Protein AF-A0A1Q7K0X2-F1 (afdb_monomer)

Foldseek 3Di:
DDDDDDADAQVCLVVLLVVLVVCVVVLNLVSSLVSLVSSCVNPVLPQSSLLSNLVSLLSCLLVVPPVSLVSSLVSLVSRPDLLSSLLSVLVSLLSNLVSLVVVPDPLSQQVSLVSLVVSLVSLVVSVVVDDPPPCVSVVSNVVSVVVCVPDPSNDHDPVVVVVVVVVVVVVVVVVVVVPPPPPVVVVVVVVVVVVVVVVVVPPPDDDDD

pLDDT: mean 85.8, std 17.27, range [40.44, 98.81]

Structure (mmCIF, N/CA/C/O backbone):
data_AF-A0A1Q7K0X2-F1
#
_entry.id   AF-A0A1Q7K0X2-F1
#
loop_
_atom_site.group_PDB
_atom_site.id
_atom_site.type_symbol
_atom_site.label_atom_id
_atom_site.label_alt_id
_atom_site.label_comp_id
_atom_site.label_asym_id
_atom_site.label_entity_id
_atom_site.label_seq_id
_atom_site.pdbx_PDB_ins_code
_atom_site.Cartn_x
_atom_site.Cartn_y
_atom_site.Cartn_z
_atom_site.occupancy
_atom_site.B_iso_or_equiv
_atom_site.auth_seq_id
_atom_site.auth_comp_id
_atom_site.auth_asym_id
_atom_site.auth_atom_id
_atom_site.pdbx_PDB_model_num
ATOM 1 N N . MET A 1 1 ? 13.617 22.059 18.282 1.00 78.56 1 MET A N 1
ATOM 2 C CA . MET A 1 1 ? 12.554 22.145 19.307 1.00 78.56 1 MET A CA 1
ATOM 3 C C . MET A 1 1 ? 11.832 20.811 19.322 1.00 78.56 1 MET A C 1
ATOM 5 O O . MET A 1 1 ? 11.619 20.276 18.242 1.00 78.56 1 MET A O 1
ATOM 9 N N . THR A 1 2 ? 11.501 20.283 20.500 1.00 87.69 2 THR A N 1
ATOM 10 C CA . THR A 1 2 ? 10.769 19.016 20.673 1.00 87.69 2 THR A CA 1
ATOM 11 C C . THR A 1 2 ? 9.446 19.337 21.357 1.00 87.69 2 THR A C 1
ATOM 13 O O . THR A 1 2 ? 9.440 20.128 22.298 1.00 87.69 2 THR A O 1
ATOM 16 N N . PHE A 1 3 ? 8.345 18.780 20.860 1.00 92.62 3 PHE A N 1
ATOM 17 C CA . PHE A 1 3 ? 7.014 18.943 21.440 1.00 92.62 3 PHE A CA 1
ATOM 18 C C . PHE A 1 3 ? 6.546 17.615 22.027 1.00 92.62 3 PHE A C 1
ATOM 20 O O . PHE A 1 3 ? 6.770 16.569 21.418 1.00 92.62 3 PHE A O 1
ATOM 27 N N . ASP A 1 4 ? 5.849 17.672 23.159 1.00 93.00 4 ASP A N 1
ATOM 28 C CA . ASP A 1 4 ? 5.134 16.519 23.700 1.00 93.00 4 ASP A CA 1
ATOM 29 C C . ASP A 1 4 ? 3.777 16.398 22.996 1.00 93.00 4 ASP A C 1
ATOM 31 O O . ASP A 1 4 ? 2.936 17.304 23.063 1.00 93.00 4 ASP A O 1
ATOM 35 N N . LEU A 1 5 ? 3.575 15.292 22.278 1.00 93.69 5 LEU A N 1
ATOM 36 C CA . LEU A 1 5 ? 2.337 15.042 21.543 1.00 93.69 5 LEU A CA 1
ATOM 37 C C . LEU A 1 5 ? 1.191 14.710 22.503 1.00 93.69 5 LEU A C 1
ATOM 39 O O . LEU A 1 5 ? 1.356 13.994 23.492 1.00 93.69 5 LEU A O 1
ATOM 43 N N . LYS A 1 6 ? -0.001 15.222 22.190 1.00 94.56 6 LYS A N 1
ATOM 44 C CA . LYS A 1 6 ? -1.225 14.892 22.927 1.00 94.56 6 LYS A CA 1
ATOM 45 C C . LYS A 1 6 ? -1.678 13.492 22.534 1.00 94.56 6 LYS A C 1
ATOM 47 O O . LYS A 1 6 ? -1.707 13.166 21.354 1.00 94.56 6 LYS A O 1
ATOM 52 N N . THR A 1 7 ? -2.068 12.689 23.514 1.00 93.31 7 THR A N 1
ATOM 53 C CA . THR A 1 7 ? -2.502 11.313 23.275 1.00 93.31 7 THR A CA 1
ATOM 54 C C . THR A 1 7 ? -3.958 11.251 22.826 1.00 93.31 7 THR A C 1
ATOM 56 O O . THR A 1 7 ? -4.828 11.950 23.352 1.00 93.31 7 THR A O 1
ATOM 59 N N . LEU A 1 8 ? -4.230 10.387 21.849 1.00 94.62 8 LEU A N 1
ATOM 60 C CA . LEU A 1 8 ? -5.586 10.066 21.422 1.00 94.62 8 LEU A CA 1
ATOM 61 C C . LEU A 1 8 ? -6.211 9.061 22.404 1.00 94.62 8 LEU A C 1
ATOM 63 O O . LEU A 1 8 ? -5.548 8.119 22.836 1.00 94.62 8 LEU A O 1
ATOM 67 N N . SER A 1 9 ? -7.488 9.238 22.758 1.00 94.62 9 SER A N 1
ATOM 68 C CA . SER A 1 9 ? -8.214 8.207 23.507 1.00 94.62 9 SER A CA 1
ATOM 69 C C . SER A 1 9 ? -8.544 7.013 22.596 1.00 94.62 9 SER A C 1
ATOM 71 O O . SER A 1 9 ? -8.875 7.231 21.427 1.00 94.62 9 SER A O 1
ATOM 73 N N . PRO A 1 10 ? -8.534 5.764 23.102 1.00 93.06 10 PRO A N 1
ATOM 74 C CA . PRO A 1 10 ? -8.858 4.589 22.286 1.00 93.06 10 PRO A CA 1
ATOM 75 C C . PRO A 1 10 ? -10.222 4.689 21.580 1.00 93.06 10 PRO A C 1
ATOM 77 O O . PRO A 1 10 ? -10.328 4.409 20.389 1.00 93.06 10 PRO A O 1
ATOM 80 N N . ASP A 1 11 ? -11.245 5.212 22.263 1.00 96.25 11 ASP A N 1
ATOM 81 C CA . ASP A 1 11 ? -12.596 5.381 21.699 1.00 96.25 11 ASP A CA 1
ATOM 82 C C . ASP A 1 11 ? -12.662 6.389 20.536 1.00 96.25 11 ASP A C 1
ATOM 84 O O . ASP A 1 11 ? -13.612 6.387 19.750 1.00 96.25 11 ASP A O 1
ATOM 88 N N . ALA A 1 12 ? -11.667 7.273 20.405 1.00 97.12 12 ALA A N 1
ATOM 89 C CA . ALA A 1 12 ? -11.605 8.244 19.317 1.00 97.12 12 ALA A CA 1
ATOM 90 C C . ALA A 1 12 ? -10.970 7.674 18.035 1.00 97.12 12 ALA A C 1
ATOM 92 O O . ALA A 1 12 ? -11.134 8.282 16.971 1.00 97.12 12 ALA A O 1
ATOM 93 N N . VAL A 1 13 ? -10.297 6.516 18.105 1.00 97.81 13 VAL A N 1
ATOM 94 C CA . VAL A 1 13 ? -9.584 5.894 16.974 1.00 97.81 13 VAL A CA 1
ATOM 95 C C . VAL A 1 13 ? -10.486 5.696 15.744 1.00 97.81 13 VAL A C 1
ATOM 97 O O . VAL A 1 13 ? -10.106 6.176 14.674 1.00 97.81 13 VAL A O 1
ATOM 100 N N . PRO A 1 14 ? -11.707 5.123 15.832 1.00 98.12 14 PRO A N 1
ATOM 101 C CA . PRO A 1 14 ? -12.542 4.912 14.642 1.00 98.12 14 PRO A CA 1
ATOM 102 C C . PRO A 1 14 ? -12.896 6.214 13.904 1.00 98.12 14 PRO A C 1
ATOM 104 O O . PRO A 1 14 ? -12.861 6.297 12.672 1.00 98.12 14 PRO A O 1
ATOM 107 N N . ARG A 1 15 ? -13.190 7.279 14.663 1.00 98.00 15 ARG A N 1
ATOM 108 C CA . ARG A 1 15 ? -13.484 8.605 14.102 1.00 98.00 15 ARG A CA 1
ATOM 109 C C . ARG A 1 15 ? -12.238 9.237 13.480 1.00 98.00 15 ARG A C 1
ATOM 111 O O . ARG A 1 15 ? -12.354 9.902 12.450 1.00 98.00 15 ARG A O 1
ATOM 118 N N . ALA A 1 16 ? -11.072 9.044 14.092 1.00 98.25 16 ALA A N 1
ATOM 119 C CA . ALA A 1 16 ? -9.800 9.516 13.563 1.00 98.25 16 ALA A CA 1
ATOM 120 C C . ALA A 1 16 ? -9.476 8.846 12.216 1.00 98.25 16 ALA A C 1
ATOM 122 O O . ALA A 1 16 ? -9.196 9.547 11.247 1.00 98.25 16 ALA A O 1
ATOM 123 N N . LEU A 1 17 ? -9.636 7.524 12.103 1.00 98.44 17 LEU A N 1
ATOM 124 C CA . LEU A 1 17 ? -9.387 6.789 10.855 1.00 98.44 17 LEU A CA 1
ATOM 125 C C . LEU A 1 17 ? -10.334 7.196 9.721 1.00 98.44 17 LEU A C 1
ATOM 127 O O . LEU A 1 17 ? -9.883 7.424 8.601 1.00 98.44 17 LEU A O 1
ATOM 131 N N . THR A 1 18 ? -11.617 7.426 10.021 1.00 98.38 18 THR A N 1
ATOM 132 C CA . THR A 1 18 ? -12.561 7.997 9.038 1.00 98.38 18 THR A CA 1
ATOM 133 C C . THR A 1 18 ? -12.079 9.360 8.518 1.00 98.38 18 THR A C 1
ATOM 135 O O . THR A 1 18 ? -12.283 9.714 7.357 1.00 98.38 18 THR A O 1
ATOM 138 N N . LYS A 1 19 ? -11.440 10.164 9.378 1.00 98.12 19 LYS A N 1
ATOM 139 C CA . LYS A 1 19 ? -10.870 11.459 8.990 1.00 98.12 19 LYS A CA 1
ATOM 140 C C . LYS A 1 19 ? -9.610 11.282 8.134 1.00 98.12 19 LYS A C 1
ATOM 142 O O . LYS A 1 19 ? -9.480 11.977 7.132 1.00 98.12 19 LYS A O 1
ATOM 147 N N . ALA A 1 20 ? -8.730 10.344 8.489 1.00 98.56 20 ALA A N 1
ATOM 148 C CA . ALA A 1 20 ? -7.533 10.022 7.712 1.00 98.56 20 ALA A CA 1
ATOM 149 C C . ALA A 1 20 ? -7.880 9.559 6.287 1.00 98.56 20 ALA A C 1
ATOM 151 O O . ALA A 1 20 ? -7.283 10.037 5.325 1.00 98.56 20 ALA A O 1
ATOM 152 N N . GLU A 1 21 ? -8.896 8.706 6.125 1.00 97.75 21 GLU A N 1
ATOM 153 C CA . GLU A 1 21 ? -9.380 8.293 4.802 1.00 97.75 21 GLU A CA 1
ATOM 154 C C . GLU A 1 21 ? -9.828 9.498 3.958 1.00 97.75 21 GLU A C 1
ATOM 156 O O . GLU A 1 21 ? -9.426 9.636 2.801 1.00 97.75 21 GLU A O 1
ATOM 161 N N . ARG A 1 22 ? -10.598 10.424 4.546 1.00 98.31 22 ARG A N 1
ATOM 162 C CA . ARG A 1 22 ? -11.038 11.651 3.859 1.00 98.31 22 ARG A CA 1
ATOM 163 C C . ARG A 1 22 ? -9.866 12.532 3.441 1.00 98.31 22 ARG A C 1
ATOM 165 O O . ARG A 1 22 ? -9.879 13.035 2.323 1.00 98.31 22 ARG A O 1
ATOM 172 N N . TYR A 1 23 ? -8.860 12.693 4.297 1.00 98.25 23 TYR A N 1
ATOM 173 C CA . TYR A 1 23 ? -7.665 13.465 3.951 1.00 98.25 23 TYR A CA 1
ATOM 174 C C . TYR A 1 23 ? -6.902 12.856 2.777 1.00 98.25 23 TYR A C 1
ATOM 176 O O . TYR A 1 23 ? -6.495 13.579 1.870 1.00 98.25 23 TYR A O 1
ATOM 184 N N . ARG A 1 24 ? -6.811 11.524 2.702 1.00 96.81 24 ARG A N 1
ATOM 185 C CA . ARG A 1 24 ? -6.247 10.858 1.518 1.00 96.81 24 ARG A CA 1
ATOM 186 C C . ARG A 1 24 ? -7.048 11.152 0.250 1.00 96.81 24 ARG A C 1
ATOM 188 O O . ARG A 1 24 ? -6.453 11.418 -0.789 1.00 96.81 24 ARG A O 1
ATOM 195 N N . LEU A 1 25 ? -8.382 11.150 0.324 1.00 95.62 25 LEU A N 1
ATOM 196 C CA . LEU A 1 25 ? -9.246 11.499 -0.816 1.00 95.62 25 LEU A CA 1
ATOM 197 C C . LEU A 1 25 ? -9.123 12.973 -1.240 1.00 95.62 25 LEU A C 1
ATOM 199 O O . LEU A 1 25 ? -9.373 13.290 -2.401 1.00 95.62 25 LEU A O 1
ATOM 203 N N . LEU A 1 26 ? -8.712 13.855 -0.326 1.00 97.56 26 LEU A N 1
ATOM 204 C CA . LEU A 1 26 ? -8.389 15.260 -0.596 1.00 97.56 26 LEU A CA 1
ATOM 205 C C . LEU A 1 26 ? -6.944 15.472 -1.074 1.00 97.56 26 LEU A C 1
ATOM 207 O O . LEU A 1 26 ? -6.548 16.610 -1.308 1.00 97.56 26 LEU A O 1
ATOM 211 N N . ASN A 1 27 ? -6.174 14.393 -1.258 1.00 95.81 27 ASN A N 1
ATOM 212 C CA . ASN A 1 27 ? -4.753 14.442 -1.595 1.00 95.81 27 ASN A CA 1
ATOM 213 C C . ASN A 1 27 ? -3.908 15.184 -0.538 1.00 95.81 27 ASN A C 1
ATOM 215 O O . ASN A 1 27 ? -2.937 15.858 -0.870 1.00 95.81 27 ASN A O 1
ATOM 219 N N . GLU A 1 28 ? -4.261 15.021 0.741 1.00 97.00 28 GLU A N 1
ATOM 220 C CA . GLU A 1 28 ? -3.517 15.517 1.909 1.00 97.00 28 GLU A CA 1
ATOM 221 C C . GLU A 1 28 ? -2.912 14.333 2.697 1.00 97.00 28 GLU A C 1
ATOM 223 O O . GLU A 1 28 ? -3.327 14.034 3.822 1.00 97.00 28 GLU A O 1
ATOM 228 N N . PRO A 1 29 ? -1.955 13.581 2.118 1.00 96.44 29 PRO A N 1
ATOM 229 C CA . PRO A 1 29 ? -1.473 12.341 2.719 1.00 96.44 29 PRO A CA 1
ATOM 230 C C . PRO A 1 29 ? -0.644 12.551 3.995 1.00 96.44 29 PRO A C 1
ATOM 232 O O . PRO A 1 29 ? -0.669 11.676 4.856 1.00 96.44 29 PRO A O 1
ATOM 235 N N . GLY A 1 30 ? 0.025 13.698 4.163 1.00 96.31 30 GLY A N 1
ATOM 236 C CA . GLY A 1 30 ? 0.761 14.019 5.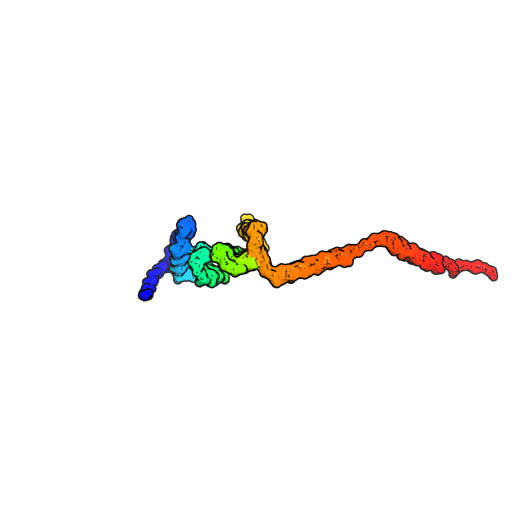395 1.00 96.31 30 GLY A CA 1
ATOM 237 C C . GLY A 1 30 ? -0.156 14.166 6.618 1.00 96.31 30 GLY A C 1
ATOM 238 O O . GLY A 1 30 ? 0.157 13.668 7.699 1.00 96.31 30 GLY A O 1
ATOM 239 N N . GLU A 1 31 ? -1.342 14.757 6.438 1.00 97.88 31 GLU A N 1
ATOM 240 C CA . GLU A 1 31 ? -2.364 14.844 7.493 1.00 97.88 31 GLU A CA 1
ATOM 241 C C . GLU A 1 31 ? -2.921 13.458 7.842 1.00 97.88 31 GLU A C 1
ATOM 243 O O . GLU A 1 31 ? -3.107 13.120 9.014 1.00 97.88 31 GLU A O 1
ATOM 248 N N . ALA A 1 32 ? -3.148 12.620 6.826 1.00 98.38 32 ALA A N 1
ATOM 249 C CA . ALA A 1 32 ? -3.584 11.245 7.030 1.00 98.38 32 ALA A CA 1
ATOM 250 C C . ALA A 1 32 ? -2.527 10.400 7.758 1.00 98.38 32 ALA A C 1
ATOM 252 O O . ALA A 1 32 ? -2.875 9.649 8.670 1.00 98.38 32 ALA A O 1
ATOM 253 N N . GLU A 1 33 ? -1.251 10.537 7.388 1.00 97.75 33 GLU A N 1
ATOM 254 C CA . GLU A 1 33 ? -0.128 9.890 8.066 1.00 97.75 33 GLU A CA 1
ATOM 255 C C . GLU A 1 33 ? -0.085 10.282 9.545 1.00 97.75 33 GLU A C 1
ATOM 257 O O . GLU A 1 33 ? -0.075 9.400 10.405 1.00 97.75 33 GLU A O 1
ATOM 262 N N . SER A 1 34 ? -0.108 11.586 9.833 1.00 97.75 34 SER A N 1
ATOM 263 C CA . SER A 1 34 ? -0.068 12.127 11.195 1.00 97.75 34 SER A CA 1
ATOM 264 C C . SER A 1 34 ? -1.166 11.514 12.074 1.00 97.75 34 SER A C 1
ATOM 266 O O . SER A 1 34 ? -0.887 10.931 13.122 1.00 97.75 34 SER A O 1
ATOM 268 N N . ILE A 1 35 ? -2.409 11.501 11.579 1.00 98.25 35 ILE A N 1
ATOM 269 C CA . ILE A 1 35 ? -3.550 10.908 12.290 1.00 98.25 35 ILE A CA 1
ATOM 270 C C . ILE A 1 35 ? -3.377 9.402 12.511 1.00 98.25 35 ILE A C 1
ATOM 272 O O . ILE A 1 35 ? -3.728 8.890 13.576 1.00 98.25 35 ILE A O 1
ATOM 276 N N . CYS A 1 36 ? -2.864 8.667 11.522 1.00 98.44 36 CYS A N 1
ATOM 277 C CA . CYS A 1 36 ? -2.677 7.225 11.672 1.00 98.44 36 CYS A CA 1
ATOM 278 C C . CYS A 1 36 ? -1.566 6.890 12.676 1.00 98.44 36 CYS A C 1
ATOM 280 O O . CYS A 1 36 ? -1.679 5.886 13.378 1.00 98.44 36 CYS A O 1
ATOM 282 N N . ARG A 1 37 ? -0.521 7.721 12.786 1.00 98.00 37 ARG A N 1
ATOM 283 C CA . ARG A 1 37 ? 0.515 7.565 13.819 1.00 98.00 37 ARG A CA 1
ATOM 284 C C . ARG A 1 37 ? -0.070 7.760 15.220 1.00 98.00 37 ARG A C 1
ATOM 286 O O . ARG A 1 37 ? 0.164 6.911 16.077 1.00 98.00 37 ARG A O 1
ATOM 293 N N . ASP A 1 38 ? -0.905 8.781 15.422 1.00 98.25 38 ASP A N 1
ATOM 294 C CA . ASP A 1 38 ? -1.617 8.992 16.693 1.00 98.25 38 ASP A CA 1
ATOM 295 C C . ASP A 1 38 ? -2.562 7.823 17.025 1.00 98.25 38 ASP A C 1
ATOM 297 O O . ASP A 1 38 ? -2.627 7.364 18.168 1.00 98.25 38 ASP A O 1
ATOM 301 N N . ALA A 1 39 ? -3.271 7.299 16.020 1.00 98.19 39 ALA A N 1
ATOM 302 C CA . ALA A 1 39 ? -4.141 6.137 16.181 1.00 98.19 39 ALA A CA 1
ATOM 303 C C . ALA A 1 39 ? -3.358 4.880 16.595 1.00 98.19 39 ALA A C 1
ATOM 305 O O . ALA A 1 39 ? -3.769 4.194 17.527 1.00 98.19 39 ALA A O 1
ATOM 306 N N . LEU A 1 40 ? -2.213 4.610 15.960 1.00 97.75 40 LEU A N 1
ATOM 307 C CA . LEU A 1 40 ? -1.342 3.478 16.299 1.00 97.75 40 LEU A CA 1
ATOM 308 C C . LEU A 1 40 ? -0.605 3.666 17.630 1.00 97.75 40 LEU A C 1
ATOM 310 O O . LEU A 1 40 ? -0.195 2.688 18.246 1.00 97.75 40 LEU A O 1
ATOM 314 N N . GLN A 1 41 ? -0.433 4.896 18.110 1.00 97.12 41 GLN A N 1
ATOM 315 C CA . GLN A 1 41 ? 0.059 5.122 19.467 1.00 97.12 41 GLN A CA 1
ATOM 316 C C . GLN A 1 41 ? -0.993 4.728 20.518 1.00 97.12 41 GLN A C 1
ATOM 318 O O . GLN A 1 41 ? -0.632 4.211 21.575 1.00 97.12 41 GLN A O 1
ATOM 323 N N . ALA A 1 42 ? -2.280 4.963 20.240 1.00 96.94 42 ALA A N 1
ATOM 324 C CA . ALA A 1 42 ? -3.382 4.586 21.128 1.00 96.94 42 ALA A CA 1
ATOM 325 C C . ALA A 1 42 ? -3.744 3.091 21.041 1.00 96.94 42 ALA A C 1
ATOM 327 O O . ALA A 1 42 ? -4.053 2.476 22.060 1.00 96.94 42 ALA A O 1
ATOM 328 N N . ASP A 1 43 ? -3.694 2.512 19.839 1.00 96.81 43 ASP A N 1
ATOM 329 C CA . ASP A 1 43 ? -3.973 1.102 19.555 1.00 96.81 43 ASP A CA 1
ATOM 330 C C . ASP A 1 43 ? -2.943 0.551 18.547 1.00 96.81 43 ASP A C 1
ATOM 332 O O . ASP A 1 43 ? -3.153 0.624 17.330 1.00 96.81 43 ASP A O 1
ATOM 336 N N . PRO A 1 44 ? -1.804 0.012 19.030 1.00 96.19 44 PRO A N 1
ATOM 337 C CA . PRO A 1 44 ? -0.696 -0.393 18.171 1.00 96.19 44 PRO A CA 1
ATOM 338 C C . PRO A 1 44 ? -1.049 -1.419 17.105 1.00 96.19 44 PRO A C 1
ATOM 340 O O . PRO A 1 44 ? -0.490 -1.344 16.013 1.00 96.19 44 PRO A O 1
ATOM 343 N N . ASP A 1 45 ? -1.954 -2.357 17.376 1.00 96.06 45 ASP A N 1
ATOM 344 C CA . ASP A 1 45 ? -2.243 -3.478 16.474 1.00 96.06 45 ASP A CA 1
ATOM 345 C C . ASP A 1 45 ? -3.510 -3.272 15.629 1.00 96.06 45 ASP A C 1
ATOM 347 O O . ASP A 1 45 ? -3.997 -4.206 14.972 1.00 96.06 45 ASP A O 1
ATOM 351 N N . ASN A 1 46 ? -4.015 -2.036 15.587 1.00 98.06 46 ASN A N 1
ATOM 352 C CA . ASN A 1 46 ? -5.162 -1.653 14.780 1.00 98.06 46 ASN A CA 1
ATOM 353 C C . ASN A 1 46 ? -4.894 -1.861 13.277 1.00 98.06 46 ASN A C 1
ATOM 355 O O . ASN A 1 46 ? -4.081 -1.168 12.661 1.00 98.06 46 ASN A O 1
ATOM 359 N N . GLN A 1 47 ? -5.583 -2.832 12.669 1.00 98.38 47 GLN A N 1
ATOM 360 C CA . GLN A 1 47 ? -5.319 -3.240 11.282 1.00 98.38 47 GLN A CA 1
ATOM 361 C C . GLN A 1 47 ? -5.726 -2.165 10.267 1.00 98.38 47 GLN A C 1
ATOM 363 O O . GLN A 1 47 ? -4.994 -1.934 9.305 1.00 98.38 47 GLN A O 1
ATOM 368 N N . ASP A 1 48 ? -6.831 -1.459 10.514 1.00 98.31 48 ASP A N 1
ATOM 369 C CA . ASP A 1 48 ? -7.303 -0.383 9.639 1.00 98.31 48 ASP A CA 1
ATOM 370 C C . ASP A 1 48 ? -6.341 0.811 9.671 1.00 98.31 48 ASP A C 1
ATOM 372 O O . ASP A 1 48 ? -6.045 1.404 8.630 1.00 98.31 48 ASP A O 1
ATOM 376 N N . ALA A 1 49 ? -5.786 1.128 10.846 1.00 98.50 49 ALA A N 1
ATOM 377 C CA . ALA A 1 49 ? -4.766 2.162 10.990 1.00 98.50 49 ALA A CA 1
ATOM 378 C C . ALA A 1 49 ? -3.461 1.795 10.265 1.00 98.50 49 ALA A C 1
ATOM 380 O O . ALA A 1 49 ? -2.897 2.644 9.577 1.00 98.50 49 ALA A O 1
ATOM 381 N N . LEU A 1 50 ? -3.007 0.536 10.351 1.00 98.75 50 LEU A N 1
ATOM 382 C CA . LEU A 1 50 ? -1.823 0.054 9.621 1.00 98.75 50 LEU A CA 1
ATOM 383 C C . LEU A 1 50 ? -2.003 0.158 8.103 1.00 98.75 50 LEU A C 1
ATOM 385 O O . LEU A 1 50 ? -1.115 0.651 7.405 1.00 98.75 50 LEU A O 1
ATOM 389 N N . ILE A 1 51 ? -3.155 -0.284 7.592 1.00 98.75 51 ILE A N 1
ATOM 390 C CA . ILE A 1 51 ? -3.482 -0.215 6.164 1.00 98.75 51 ILE A CA 1
ATOM 391 C C . ILE A 1 51 ? -3.575 1.245 5.708 1.00 98.75 51 ILE A C 1
ATOM 393 O O . ILE A 1 51 ? -2.999 1.616 4.682 1.00 98.75 51 ILE A O 1
ATOM 397 N N . THR A 1 52 ? -4.262 2.095 6.473 1.00 98.69 52 THR A N 1
ATOM 398 C CA . THR A 1 52 ? -4.438 3.510 6.122 1.00 98.69 52 THR A CA 1
ATOM 399 C C . THR A 1 52 ? -3.110 4.265 6.154 1.00 98.69 52 THR A C 1
ATOM 401 O O . THR A 1 52 ? -2.833 5.019 5.219 1.00 98.69 52 THR A O 1
ATOM 404 N N . LEU A 1 53 ? -2.256 4.009 7.155 1.00 98.62 53 LEU A N 1
ATOM 405 C CA . LEU A 1 53 ? -0.908 4.574 7.242 1.00 98.62 53 LEU A CA 1
ATOM 406 C C . LEU A 1 53 ? -0.051 4.158 6.044 1.00 98.62 53 LEU A C 1
ATOM 408 O O . LEU A 1 53 ? 0.541 5.012 5.392 1.00 98.62 53 LEU A O 1
ATOM 412 N N . LEU A 1 54 ? -0.024 2.865 5.706 1.00 98.56 54 LEU A N 1
ATOM 413 C CA . LEU A 1 54 ? 0.695 2.356 4.534 1.00 98.56 54 LEU A CA 1
ATOM 414 C C . LEU A 1 54 ? 0.254 3.074 3.257 1.00 98.56 54 LEU A C 1
ATOM 416 O O . LEU A 1 54 ? 1.080 3.490 2.439 1.00 98.56 54 LEU A O 1
ATOM 420 N N . LEU A 1 55 ? -1.054 3.226 3.066 1.00 98.44 55 LEU A N 1
ATOM 421 C CA . LEU A 1 55 ? -1.574 3.887 1.881 1.00 98.44 55 LEU A CA 1
ATOM 422 C C . LEU A 1 55 ? -1.216 5.382 1.856 1.00 98.44 55 LEU A C 1
ATOM 424 O O . LEU A 1 55 ? -0.797 5.856 0.803 1.00 98.44 55 LEU A O 1
ATOM 428 N N . ALA A 1 56 ? -1.293 6.088 2.989 1.00 97.81 56 ALA A N 1
ATOM 429 C CA . ALA A 1 56 ? -0.877 7.489 3.108 1.00 97.81 56 ALA A CA 1
ATOM 430 C C . ALA A 1 56 ? 0.628 7.683 2.839 1.00 97.81 56 ALA A C 1
ATOM 432 O O . ALA A 1 56 ? 1.013 8.584 2.097 1.00 97.81 56 ALA A O 1
ATOM 433 N N . LEU A 1 57 ? 1.485 6.809 3.375 1.00 97.75 57 LEU A N 1
ATOM 434 C CA . LEU A 1 57 ? 2.931 6.832 3.125 1.00 97.75 57 LEU A CA 1
ATOM 435 C C . LEU A 1 57 ? 3.245 6.612 1.641 1.00 97.75 57 LEU A C 1
ATOM 437 O O . LEU A 1 57 ? 4.049 7.325 1.047 1.00 97.75 57 LEU A O 1
ATOM 441 N N . THR A 1 58 ? 2.579 5.641 1.013 1.00 97.25 58 THR A N 1
ATOM 442 C CA . THR A 1 58 ? 2.805 5.336 -0.408 1.00 97.25 58 THR A CA 1
ATOM 443 C C . THR A 1 58 ? 2.225 6.390 -1.357 1.00 97.25 58 THR A C 1
ATOM 445 O O . THR A 1 58 ? 2.696 6.487 -2.491 1.00 97.25 58 THR A O 1
ATOM 448 N N . ASP A 1 59 ? 1.236 7.182 -0.923 1.00 96.06 59 ASP A N 1
ATOM 449 C CA . ASP A 1 59 ? 0.739 8.349 -1.667 1.00 96.06 59 ASP A CA 1
ATOM 450 C C . ASP A 1 59 ? 1.824 9.458 -1.753 1.00 96.06 59 ASP A C 1
ATOM 452 O O . ASP A 1 59 ? 1.868 10.189 -2.739 1.00 96.06 59 ASP A O 1
ATOM 456 N N . GLN A 1 60 ? 2.769 9.513 -0.801 1.00 94.44 60 GLN A N 1
ATOM 457 C CA . GLN A 1 60 ? 3.855 10.512 -0.733 1.00 94.44 60 GLN A CA 1
ATOM 458 C C . GLN A 1 60 ? 5.134 10.131 -1.499 1.00 94.44 60 GLN A C 1
ATOM 460 O O . GLN A 1 60 ? 6.080 10.914 -1.568 1.00 94.44 60 GLN A O 1
ATOM 465 N N . PHE A 1 61 ? 5.211 8.941 -2.105 1.00 93.56 61 PHE A N 1
ATOM 466 C CA . PHE A 1 61 ? 6.453 8.470 -2.741 1.00 93.56 61 PHE A CA 1
ATOM 467 C C . PHE A 1 61 ? 6.953 9.345 -3.897 1.00 93.56 61 PHE A C 1
ATOM 469 O O . PHE A 1 61 ? 8.133 9.277 -4.222 1.00 93.56 61 PHE A O 1
ATOM 476 N N . PHE A 1 62 ? 6.085 10.148 -4.515 1.00 87.19 62 PHE A N 1
ATOM 477 C CA . PHE A 1 62 ? 6.464 11.067 -5.593 1.00 87.19 62 PHE A CA 1
ATOM 478 C C . PHE A 1 62 ? 7.186 12.333 -5.105 1.00 87.19 62 PHE A C 1
ATOM 480 O O . PHE A 1 62 ? 7.717 13.068 -5.934 1.00 87.19 62 PHE A O 1
ATOM 487 N N . GLU A 1 63 ? 7.218 12.591 -3.796 1.00 81.56 63 GLU A N 1
ATOM 488 C CA . GLU A 1 63 ? 7.818 13.789 -3.192 1.00 81.56 63 GLU A CA 1
ATOM 489 C C . GLU A 1 63 ? 9.217 13.515 -2.588 1.00 81.56 63 GLU A C 1
ATOM 491 O O . GLU A 1 63 ? 9.698 14.275 -1.755 1.00 81.56 63 GLU A O 1
ATOM 496 N N . ASP A 1 64 ? 9.897 12.438 -3.021 1.00 64.50 64 ASP A N 1
ATOM 497 C CA . ASP A 1 64 ? 11.241 12.020 -2.559 1.00 64.50 64 ASP A CA 1
ATOM 498 C C . ASP A 1 64 ? 11.339 11.700 -1.042 1.00 64.50 64 ASP A C 1
ATOM 500 O O . ASP A 1 64 ? 12.375 11.872 -0.394 1.00 64.50 64 ASP A O 1
ATOM 504 N N . ALA A 1 65 ? 10.275 11.137 -0.458 1.00 64.50 65 ALA A N 1
ATOM 505 C CA . ALA A 1 65 ? 10.243 10.687 0.938 1.00 64.50 65 ALA A CA 1
ATOM 506 C C . ALA A 1 65 ? 10.921 9.310 1.136 1.00 64.50 65 ALA A C 1
ATOM 508 O O . ALA A 1 65 ? 10.258 8.279 1.263 1.00 64.50 65 ALA A O 1
ATOM 509 N N . ALA A 1 66 ? 12.259 9.270 1.171 1.00 67.94 66 ALA A N 1
ATOM 510 C CA . ALA A 1 66 ? 13.028 8.020 1.282 1.00 67.94 66 ALA A CA 1
ATOM 511 C C . ALA A 1 66 ? 12.640 7.144 2.496 1.00 67.94 66 ALA A C 1
ATOM 513 O O . ALA A 1 66 ? 12.578 5.922 2.366 1.00 67.94 66 ALA A O 1
ATOM 514 N N . THR A 1 67 ? 12.329 7.753 3.646 1.00 79.12 67 THR A N 1
ATOM 515 C CA . THR A 1 67 ? 11.913 7.046 4.874 1.00 79.12 67 THR A CA 1
ATOM 516 C C . THR A 1 67 ? 10.516 6.435 4.772 1.00 79.12 67 THR A C 1
ATOM 518 O O . THR A 1 67 ? 10.240 5.427 5.419 1.00 79.12 67 THR A O 1
ATOM 521 N N . ALA A 1 68 ? 9.643 6.981 3.919 1.00 87.56 68 ALA A N 1
ATOM 522 C CA . ALA A 1 68 ? 8.267 6.510 3.793 1.00 87.56 68 ALA A CA 1
ATOM 523 C C . ALA A 1 68 ? 8.185 5.080 3.233 1.00 87.56 68 ALA A C 1
ATOM 525 O O . ALA A 1 68 ? 7.226 4.361 3.512 1.00 87.56 68 ALA A O 1
ATOM 526 N N . VAL A 1 69 ? 9.183 4.643 2.452 1.00 92.12 69 VAL A N 1
ATOM 527 C CA . VAL A 1 69 ? 9.223 3.281 1.896 1.00 92.12 69 VAL A CA 1
ATOM 528 C C . VAL A 1 69 ? 9.418 2.240 2.996 1.00 92.12 69 VAL A C 1
ATOM 530 O O . VAL A 1 69 ? 8.689 1.248 3.026 1.00 92.12 69 VAL A O 1
ATOM 533 N N . ASP A 1 70 ? 10.378 2.460 3.894 1.00 93.56 70 ASP A N 1
ATOM 534 C CA . ASP A 1 70 ? 10.698 1.512 4.965 1.00 93.56 70 ASP A CA 1
ATOM 535 C C . ASP A 1 70 ? 9.565 1.445 6.000 1.00 93.56 70 ASP A C 1
ATOM 537 O O . ASP A 1 70 ? 9.174 0.353 6.428 1.00 93.56 70 ASP A O 1
ATOM 541 N N . ASP A 1 71 ? 8.957 2.590 6.319 1.00 96.12 71 ASP A N 1
ATOM 542 C CA . ASP A 1 71 ? 7.776 2.662 7.183 1.00 96.12 71 ASP A CA 1
ATOM 543 C C . ASP A 1 71 ? 6.573 1.928 6.563 1.00 96.12 71 ASP A C 1
ATOM 545 O O . ASP A 1 71 ? 5.884 1.167 7.249 1.00 96.12 71 ASP A O 1
ATOM 549 N N . ALA A 1 72 ? 6.340 2.077 5.253 1.00 97.56 72 ALA A N 1
ATOM 550 C CA . ALA A 1 72 ? 5.251 1.388 4.561 1.00 97.56 72 ALA A CA 1
ATOM 551 C C . ALA A 1 72 ? 5.462 -0.136 4.523 1.00 97.56 72 ALA A C 1
ATOM 553 O O . ALA A 1 72 ? 4.524 -0.896 4.775 1.00 97.56 72 ALA A O 1
ATOM 554 N N . CYS A 1 73 ? 6.693 -0.596 4.269 1.00 96.69 73 CYS A N 1
ATOM 555 C CA . CYS A 1 73 ? 7.059 -2.013 4.362 1.00 96.69 73 CYS A CA 1
ATOM 556 C C . CYS A 1 73 ? 6.852 -2.562 5.782 1.00 96.69 73 CYS A C 1
ATOM 558 O O . CYS A 1 73 ? 6.328 -3.664 5.952 1.00 96.69 73 CYS A O 1
ATOM 560 N N . SER A 1 74 ? 7.217 -1.782 6.802 1.00 97.38 74 SER A N 1
ATOM 561 C CA . SER A 1 74 ? 7.031 -2.151 8.210 1.00 97.38 74 SER A CA 1
ATOM 562 C C . SER A 1 74 ? 5.551 -2.272 8.576 1.00 97.38 74 SER A C 1
ATOM 564 O O . SER A 1 74 ? 5.165 -3.212 9.270 1.00 97.38 74 SER A O 1
ATOM 566 N N . CYS A 1 75 ? 4.700 -1.380 8.061 1.00 98.31 75 CYS A N 1
ATOM 567 C CA . CYS A 1 75 ? 3.249 -1.498 8.209 1.00 98.31 75 CYS A CA 1
ATOM 568 C C . CYS A 1 75 ? 2.724 -2.774 7.538 1.00 98.31 75 CYS A C 1
ATOM 570 O O . CYS A 1 75 ? 1.992 -3.531 8.173 1.00 98.31 75 CYS A O 1
ATOM 572 N N . ALA A 1 76 ? 3.146 -3.055 6.298 1.00 98.19 76 ALA A N 1
ATOM 573 C CA . ALA A 1 76 ? 2.722 -4.246 5.559 1.00 98.19 76 ALA A CA 1
ATOM 574 C C . ALA A 1 76 ? 3.058 -5.541 6.315 1.00 98.19 76 ALA A C 1
ATOM 576 O O . ALA A 1 76 ? 2.210 -6.422 6.444 1.00 98.19 76 ALA A O 1
ATOM 577 N N . ALA A 1 77 ? 4.263 -5.636 6.884 1.00 98.06 77 ALA A N 1
ATOM 578 C CA . ALA A 1 77 ? 4.710 -6.802 7.646 1.00 98.06 77 ALA A CA 1
ATOM 579 C C . ALA A 1 77 ? 3.853 -7.096 8.892 1.00 98.06 77 ALA A C 1
ATOM 581 O O . ALA A 1 77 ? 3.805 -8.238 9.347 1.00 98.06 77 ALA A O 1
ATOM 582 N N . ARG A 1 78 ? 3.166 -6.083 9.435 1.00 98.38 78 ARG A N 1
ATOM 583 C CA . ARG A 1 78 ? 2.301 -6.194 10.620 1.00 98.38 78 ARG A CA 1
ATOM 584 C C . ARG A 1 78 ? 0.841 -6.523 10.286 1.00 98.38 78 ARG A C 1
ATOM 586 O O . ARG A 1 78 ? 0.057 -6.776 11.202 1.00 98.38 78 ARG A O 1
ATOM 593 N N . ILE A 1 79 ? 0.462 -6.541 9.005 1.00 98.62 79 ILE A N 1
ATOM 594 C CA . ILE A 1 79 ? -0.889 -6.918 8.572 1.00 98.62 79 ILE A CA 1
ATOM 595 C C . ILE A 1 79 ? -1.097 -8.423 8.793 1.00 98.62 79 ILE A C 1
ATOM 597 O O . ILE A 1 79 ? -0.367 -9.268 8.265 1.00 98.62 79 ILE A O 1
ATOM 601 N N . ARG A 1 80 ? -2.120 -8.765 9.580 1.00 98.38 80 ARG A N 1
ATOM 602 C CA . ARG A 1 80 ? -2.396 -10.144 10.012 1.00 98.38 80 ARG A CA 1
ATOM 603 C C . ARG A 1 80 ? -3.030 -10.992 8.921 1.00 98.38 80 ARG A C 1
ATOM 605 O O . ARG A 1 80 ? -2.687 -12.161 8.789 1.00 98.38 80 ARG A O 1
ATOM 612 N N . ASN A 1 81 ? -3.955 -10.418 8.157 1.00 98.00 81 ASN A N 1
ATOM 613 C CA . ASN A 1 81 ? -4.609 -11.130 7.069 1.00 98.00 81 ASN A CA 1
ATOM 614 C C . ASN A 1 81 ? -3.592 -11.402 5.946 1.00 98.00 81 ASN A C 1
ATOM 616 O O . ASN A 1 81 ? -2.953 -10.480 5.446 1.00 98.00 81 ASN A O 1
ATOM 620 N N . ASP A 1 82 ? -3.436 -12.669 5.563 1.00 98.31 82 ASP A N 1
ATOM 621 C CA . ASP A 1 82 ? -2.436 -13.087 4.576 1.00 98.31 82 ASP A CA 1
ATOM 622 C C . ASP A 1 82 ? -2.700 -12.515 3.178 1.00 98.31 82 ASP A C 1
ATOM 624 O O . ASP A 1 82 ? -1.751 -12.133 2.488 1.00 98.31 82 ASP A O 1
ATOM 628 N N . TYR A 1 83 ? -3.974 -12.411 2.780 1.00 98.62 83 TYR A N 1
ATOM 629 C CA . TYR A 1 83 ? -4.368 -11.776 1.524 1.00 98.62 83 TYR A CA 1
ATOM 630 C C . TYR A 1 83 ? -4.010 -10.292 1.547 1.00 98.62 83 TYR A C 1
ATOM 632 O O . TYR A 1 83 ? -3.291 -9.832 0.660 1.00 98.62 83 TYR A O 1
ATOM 640 N N . ASP A 1 84 ? -4.440 -9.563 2.581 1.00 98.50 84 ASP A N 1
ATOM 641 C CA . ASP A 1 84 ? -4.179 -8.126 2.699 1.00 98.50 84 ASP A CA 1
ATOM 642 C C . ASP A 1 84 ? -2.676 -7.850 2.774 1.00 98.50 84 ASP A C 1
ATOM 644 O O . ASP A 1 84 ? -2.174 -6.957 2.096 1.00 98.50 84 ASP A O 1
ATOM 648 N N . ARG A 1 85 ? -1.916 -8.652 3.528 1.00 98.75 85 ARG A N 1
ATOM 649 C CA . ARG A 1 85 ? -0.459 -8.511 3.621 1.00 98.75 85 ARG A CA 1
ATOM 650 C C . ARG A 1 85 ? 0.206 -8.663 2.258 1.00 98.75 85 ARG A C 1
ATOM 652 O O . ARG A 1 85 ? 1.026 -7.818 1.894 1.00 98.75 85 ARG A O 1
ATOM 659 N N . ALA A 1 86 ? -0.145 -9.694 1.489 1.00 98.69 86 ALA A N 1
ATOM 660 C CA . ALA A 1 86 ? 0.393 -9.877 0.142 1.00 98.69 86 ALA A CA 1
ATOM 661 C C . ALA A 1 86 ? -0.042 -8.738 -0.798 1.00 98.69 86 ALA A C 1
ATOM 663 O O . ALA A 1 86 ? 0.787 -8.146 -1.493 1.00 98.69 86 ALA A O 1
ATOM 664 N N . TYR A 1 87 ? -1.326 -8.377 -0.769 1.00 98.81 87 TYR A N 1
ATOM 665 C CA . TYR A 1 87 ? -1.907 -7.333 -1.607 1.00 98.81 87 TYR A CA 1
ATOM 666 C C . TYR A 1 87 ? -1.281 -5.955 -1.349 1.00 98.81 87 TYR A C 1
ATOM 668 O O . TYR A 1 87 ? -0.782 -5.312 -2.276 1.00 98.81 87 TYR A O 1
ATOM 676 N N . TYR A 1 88 ? -1.234 -5.506 -0.094 1.00 98.81 88 TYR A N 1
ATOM 677 C CA . TYR A 1 88 ? -0.668 -4.206 0.261 1.00 98.81 88 TYR A CA 1
ATOM 678 C C . TYR A 1 88 ? 0.858 -4.167 0.109 1.00 98.81 88 TYR A C 1
ATOM 680 O O . TYR A 1 88 ? 1.385 -3.126 -0.282 1.00 98.81 88 TYR A O 1
ATOM 688 N N . THR A 1 89 ? 1.573 -5.286 0.293 1.00 98.69 89 THR A N 1
ATOM 689 C CA . THR A 1 89 ? 3.005 -5.363 -0.063 1.00 98.69 89 THR A CA 1
ATOM 690 C C . THR A 1 89 ? 3.211 -5.118 -1.561 1.00 98.69 89 THR A C 1
ATOM 692 O O . THR A 1 89 ? 4.081 -4.334 -1.950 1.00 98.69 89 THR A O 1
ATOM 695 N N . GLY A 1 90 ? 2.362 -5.706 -2.411 1.00 98.62 90 GLY A N 1
ATOM 696 C CA . GLY A 1 90 ? 2.346 -5.422 -3.847 1.00 98.62 90 GLY A CA 1
ATOM 697 C C . GLY A 1 90 ? 2.132 -3.935 -4.155 1.00 98.62 90 GLY A C 1
ATOM 698 O O . GLY A 1 90 ? 2.858 -3.371 -4.977 1.00 98.62 90 GLY A O 1
ATOM 699 N N . ILE A 1 91 ? 1.211 -3.269 -3.445 1.00 98.62 91 ILE A N 1
ATOM 700 C CA . ILE A 1 91 ? 0.942 -1.828 -3.605 1.00 98.62 91 I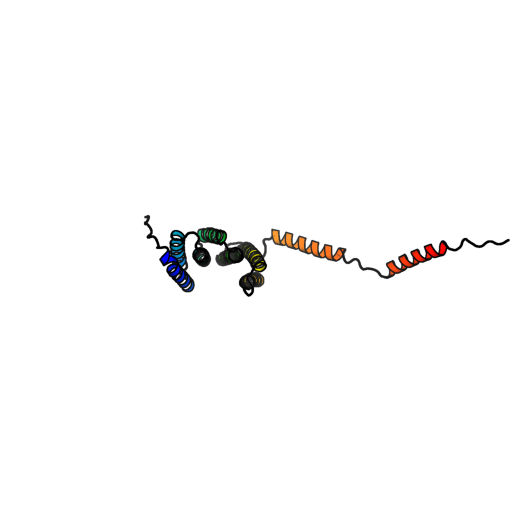LE A CA 1
ATOM 701 C C . ILE A 1 91 ? 2.173 -0.979 -3.280 1.00 98.62 91 ILE A C 1
ATOM 703 O O . ILE A 1 91 ? 2.477 -0.052 -4.037 1.00 98.62 91 ILE A O 1
ATOM 707 N N . VAL A 1 92 ? 2.885 -1.283 -2.189 1.00 98.31 92 VAL A N 1
ATOM 708 C CA . VAL A 1 92 ? 4.105 -0.555 -1.798 1.00 98.31 92 VAL A CA 1
ATOM 709 C C . VAL A 1 92 ? 5.141 -0.618 -2.920 1.00 98.31 92 VAL A C 1
ATOM 711 O O . VAL A 1 92 ? 5.646 0.416 -3.365 1.00 98.31 92 VAL A O 1
ATOM 714 N N . LEU A 1 93 ? 5.421 -1.818 -3.434 1.00 97.62 93 LEU A N 1
ATOM 715 C CA . LEU A 1 93 ? 6.414 -2.018 -4.491 1.00 97.62 93 LEU A CA 1
ATOM 716 C C . LEU A 1 93 ? 5.988 -1.378 -5.818 1.00 97.62 93 LEU A C 1
ATOM 718 O O . LEU A 1 93 ? 6.798 -0.715 -6.469 1.00 97.62 93 LEU A O 1
ATOM 722 N N . GLU A 1 94 ? 4.712 -1.509 -6.192 1.00 97.94 94 GLU A N 1
ATOM 723 C CA . GLU A 1 94 ? 4.154 -0.896 -7.399 1.00 97.94 94 GLU A CA 1
ATOM 724 C C . GLU A 1 94 ? 4.306 0.630 -7.363 1.00 97.94 94 GLU A C 1
ATOM 726 O O . GLU A 1 94 ? 4.798 1.236 -8.320 1.00 97.94 94 GLU A O 1
ATOM 731 N N . ARG A 1 95 ? 3.885 1.266 -6.263 1.00 97.25 95 ARG A N 1
ATOM 732 C CA . ARG A 1 95 ? 3.932 2.726 -6.115 1.00 97.25 95 ARG A CA 1
ATOM 733 C C . ARG A 1 95 ? 5.369 3.232 -6.057 1.00 97.25 95 ARG A C 1
ATOM 735 O O . ARG A 1 95 ? 5.678 4.221 -6.718 1.00 97.25 95 ARG A O 1
ATOM 742 N N . ARG A 1 96 ? 6.270 2.512 -5.380 1.00 95.12 96 ARG A N 1
ATOM 743 C CA . ARG A 1 96 ? 7.705 2.833 -5.354 1.00 95.12 96 ARG A CA 1
ATOM 744 C C . ARG A 1 96 ? 8.317 2.784 -6.752 1.00 95.12 96 ARG A C 1
ATOM 746 O O . ARG A 1 96 ? 9.037 3.702 -7.136 1.00 95.12 96 ARG A O 1
ATOM 753 N N . ALA A 1 97 ? 8.019 1.742 -7.527 1.00 94.69 97 ALA A N 1
ATOM 754 C CA . ALA A 1 97 ? 8.518 1.604 -8.892 1.00 94.69 97 ALA A CA 1
ATOM 755 C C . ALA A 1 97 ? 8.009 2.733 -9.807 1.00 94.69 97 ALA A C 1
ATOM 757 O O . ALA A 1 97 ? 8.769 3.278 -10.609 1.00 94.69 97 ALA A O 1
ATOM 758 N N . LYS A 1 98 ? 6.737 3.130 -9.660 1.00 94.50 98 LYS A N 1
ATOM 759 C CA . LYS A 1 98 ? 6.160 4.268 -10.394 1.00 94.50 98 LYS A CA 1
ATOM 760 C C . LYS A 1 98 ? 6.807 5.599 -10.012 1.00 94.50 98 LYS A C 1
ATOM 762 O O . LYS A 1 98 ? 7.115 6.376 -10.912 1.00 94.50 98 LYS A O 1
ATOM 767 N N . ALA A 1 99 ? 7.054 5.840 -8.725 1.00 92.81 99 ALA A N 1
ATOM 768 C CA . ALA A 1 99 ? 7.765 7.030 -8.268 1.00 92.81 99 ALA A CA 1
ATOM 769 C C . ALA A 1 99 ? 9.189 7.081 -8.847 1.00 92.81 99 ALA A C 1
ATOM 771 O O . ALA A 1 99 ? 9.568 8.062 -9.478 1.00 92.81 99 ALA A O 1
ATOM 772 N N . GLN A 1 100 ? 9.948 5.983 -8.771 1.00 89.75 100 GLN A N 1
ATOM 773 C CA . GLN A 1 100 ? 11.289 5.895 -9.370 1.00 89.75 100 GLN A CA 1
ATOM 774 C C . GLN A 1 100 ? 11.298 6.188 -10.876 1.00 89.75 100 GLN A C 1
ATOM 776 O O . GLN A 1 100 ? 12.210 6.847 -11.376 1.00 89.75 100 GLN A O 1
ATOM 781 N N . LEU A 1 101 ? 10.288 5.701 -11.604 1.00 90.94 101 LEU A N 1
ATOM 782 C CA . LEU A 1 101 ? 10.125 5.995 -13.026 1.00 90.94 101 LEU A CA 1
ATOM 783 C C . LEU A 1 101 ? 9.805 7.479 -13.275 1.00 90.94 101 LEU A C 1
ATOM 785 O O . LEU A 1 101 ? 10.253 8.029 -14.280 1.00 90.94 101 LEU A O 1
ATOM 789 N N . HIS A 1 102 ? 9.049 8.114 -12.376 1.00 89.81 102 HIS A N 1
ATOM 790 C CA . HIS A 1 102 ? 8.689 9.530 -12.444 1.00 89.81 102 HIS A CA 1
ATOM 791 C C . HIS A 1 102 ? 9.889 10.455 -12.199 1.00 89.81 102 HIS A C 1
ATOM 793 O O . HIS A 1 102 ? 10.114 11.362 -12.994 1.00 89.81 102 HIS A O 1
ATOM 799 N N . HIS A 1 103 ? 10.708 10.190 -11.174 1.00 86.06 103 HIS A N 1
ATOM 800 C CA . HIS A 1 103 ? 11.905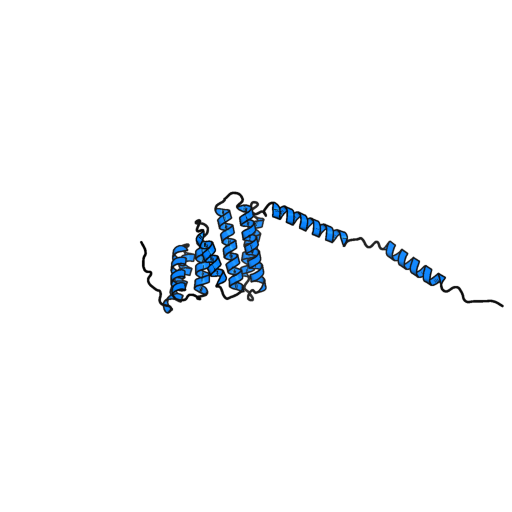 10.995 -10.877 1.00 86.06 103 HIS A CA 1
ATOM 801 C C . HIS A 1 103 ? 12.979 10.925 -11.981 1.00 86.06 103 HIS A C 1
ATOM 803 O O . HIS A 1 103 ? 13.859 11.778 -12.050 1.00 86.06 103 HIS A O 1
ATOM 809 N N . GLY A 1 104 ? 12.916 9.931 -12.877 1.00 80.81 104 GLY A N 1
ATOM 810 C CA . GLY A 1 104 ? 13.630 9.976 -14.157 1.00 80.81 104 GLY A CA 1
ATOM 811 C C . GLY A 1 104 ? 15.153 9.804 -14.092 1.00 80.81 104 GLY A C 1
ATOM 812 O O . GLY A 1 104 ? 15.843 10.169 -15.043 1.00 80.81 104 GLY A O 1
ATOM 813 N N . ALA A 1 105 ? 15.698 9.225 -13.017 1.00 76.56 105 ALA A N 1
ATOM 814 C CA . ALA A 1 105 ? 17.136 8.972 -12.888 1.00 76.56 105 ALA A CA 1
ATOM 815 C C . ALA A 1 105 ? 17.691 8.049 -14.006 1.00 76.56 105 ALA A C 1
ATOM 817 O O . ALA A 1 105 ? 16.953 7.226 -14.563 1.00 76.56 105 ALA A O 1
ATOM 818 N N . PRO A 1 106 ? 18.999 8.104 -14.330 1.00 72.50 106 PRO A N 1
ATOM 819 C CA . PRO A 1 106 ? 19.620 7.157 -15.256 1.00 72.50 106 PRO A CA 1
ATOM 820 C C . PRO A 1 106 ? 19.339 5.701 -14.853 1.00 72.50 106 PRO A C 1
ATOM 822 O O . PRO A 1 106 ? 19.386 5.349 -13.676 1.00 72.50 106 PRO A O 1
ATOM 825 N N . HIS A 1 107 ? 19.024 4.845 -15.828 1.00 72.62 107 HIS A N 1
ATOM 826 C CA . HIS A 1 107 ? 18.642 3.439 -15.607 1.00 72.62 107 HIS A CA 1
ATOM 827 C C . HIS A 1 107 ? 17.383 3.219 -14.737 1.00 72.62 107 HIS A C 1
ATOM 829 O O . HIS A 1 107 ? 17.123 2.090 -14.316 1.00 72.62 107 HIS A O 1
ATOM 835 N N . CYS A 1 108 ? 16.548 4.246 -14.519 1.00 83.75 108 CYS A N 1
ATOM 836 C CA . CYS A 1 108 ? 15.276 4.102 -13.798 1.00 83.75 108 CYS A CA 1
ATOM 837 C C . CYS A 1 108 ? 14.348 3.054 -14.432 1.00 83.75 108 CYS A C 1
ATOM 839 O O . CYS A 1 108 ? 13.629 2.370 -13.714 1.00 83.75 108 CYS A O 1
ATOM 841 N N . GLY A 1 109 ? 14.409 2.870 -15.756 1.00 88.75 109 GLY A N 1
ATOM 842 C CA . GLY A 1 109 ? 13.557 1.930 -16.485 1.00 88.75 109 GLY A CA 1
ATOM 843 C C . GLY A 1 109 ? 13.724 0.465 -16.067 1.00 88.75 109 GLY A C 1
ATOM 844 O O . GLY A 1 109 ? 12.723 -0.222 -15.877 1.00 88.75 109 GLY A O 1
ATOM 845 N N . SER A 1 110 ? 14.956 -0.020 -15.867 1.00 91.00 110 SER A N 1
ATOM 846 C CA . SER A 1 110 ? 15.175 -1.411 -15.436 1.00 91.00 110 SER A CA 1
ATOM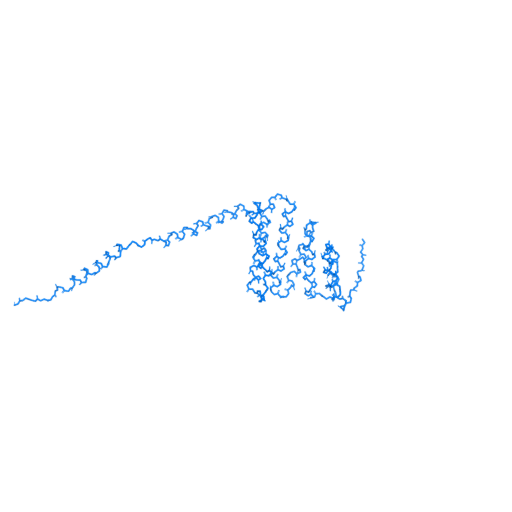 847 C C . SER A 1 110 ? 14.821 -1.623 -13.969 1.00 91.00 110 SER A C 1
ATOM 849 O O . SER A 1 110 ? 14.168 -2.609 -13.647 1.00 91.00 110 SER A O 1
ATOM 851 N N . ARG A 1 111 ? 15.157 -0.662 -13.100 1.00 91.06 111 ARG A N 1
ATOM 852 C CA . ARG A 1 111 ? 14.792 -0.710 -11.674 1.00 91.06 111 ARG A CA 1
ATOM 853 C C . ARG A 1 111 ? 13.276 -0.666 -11.471 1.00 91.06 111 ARG A C 1
ATOM 855 O O . ARG A 1 111 ? 12.735 -1.449 -10.701 1.00 91.06 111 ARG A O 1
ATOM 862 N N . ALA A 1 112 ? 12.581 0.209 -12.198 1.00 94.12 112 ALA A N 1
ATOM 863 C CA . ALA A 1 112 ? 11.125 0.277 -12.166 1.00 94.12 112 ALA A CA 1
ATOM 864 C C . ALA A 1 112 ? 10.487 -0.991 -12.756 1.00 94.12 112 ALA A C 1
ATOM 866 O O . ALA A 1 112 ? 9.485 -1.468 -12.234 1.00 94.12 112 ALA A O 1
ATOM 867 N N . TYR A 1 113 ? 11.072 -1.575 -13.810 1.00 95.88 113 TYR A N 1
ATOM 868 C CA . TYR A 1 113 ? 10.620 -2.862 -14.342 1.00 95.88 113 TYR A CA 1
ATOM 869 C C . TYR A 1 113 ? 10.735 -3.979 -13.294 1.00 95.88 113 TYR A C 1
ATOM 871 O O . TYR A 1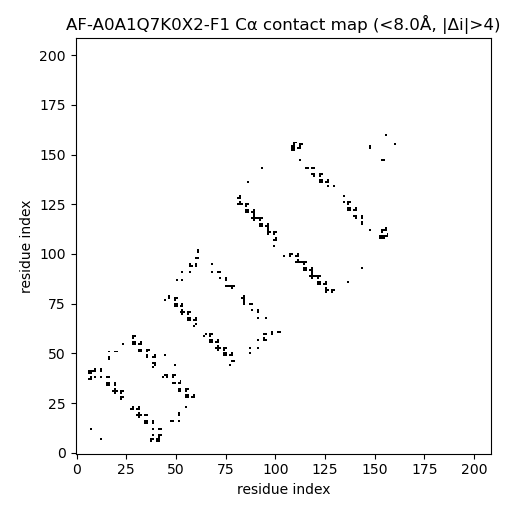 113 ? 9.777 -4.727 -13.105 1.00 95.88 113 TYR A O 1
ATOM 879 N N . GLU A 1 11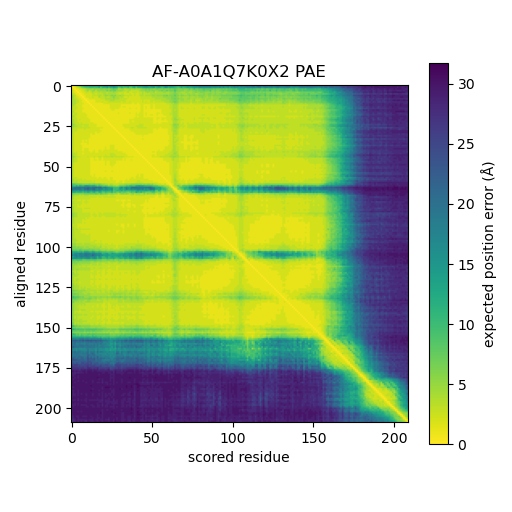4 ? 11.872 -4.077 -12.602 1.00 95.06 114 GLU A N 1
ATOM 880 C CA . GLU A 1 114 ? 12.092 -5.044 -11.518 1.00 95.06 114 GLU A CA 1
ATOM 881 C C . GLU A 1 114 ? 11.076 -4.839 -10.387 1.00 95.06 114 GLU A C 1
ATOM 883 O O . GLU A 1 114 ? 10.332 -5.764 -10.072 1.00 95.06 114 GLU A O 1
ATOM 888 N N . GLY A 1 115 ? 10.918 -3.610 -9.885 1.00 95.88 115 GLY A N 1
ATOM 889 C CA . GLY A 1 115 ? 9.943 -3.314 -8.830 1.00 95.88 115 GLY A CA 1
ATOM 890 C C . GLY A 1 115 ? 8.490 -3.619 -9.224 1.00 95.88 115 GLY A C 1
ATOM 891 O O . GLY A 1 115 ? 7.725 -4.145 -8.416 1.00 95.88 115 GLY A O 1
ATOM 892 N N . LEU A 1 116 ? 8.098 -3.368 -10.480 1.00 98.12 116 LEU A N 1
ATOM 893 C CA . LEU A 1 116 ? 6.778 -3.763 -10.989 1.00 98.12 116 LEU A CA 1
ATOM 894 C C . LEU A 1 116 ? 6.627 -5.288 -11.078 1.00 98.12 116 LEU A C 1
ATOM 896 O O . LEU A 1 116 ? 5.544 -5.809 -10.821 1.00 98.12 116 LEU A O 1
ATOM 900 N N . ARG A 1 117 ? 7.687 -6.021 -11.438 1.00 98.25 117 ARG A N 1
ATOM 901 C CA . ARG A 1 117 ? 7.677 -7.492 -11.470 1.00 98.25 117 ARG A CA 1
ATOM 902 C C . ARG A 1 117 ? 7.609 -8.102 -10.074 1.00 98.25 117 ARG A C 1
ATOM 904 O O . ARG A 1 117 ? 6.906 -9.101 -9.906 1.00 98.25 117 ARG A O 1
ATOM 911 N N . ASP A 1 118 ? 8.265 -7.495 -9.095 1.00 98.12 118 ASP A N 1
ATOM 912 C CA . ASP A 1 118 ? 8.150 -7.900 -7.697 1.00 98.12 118 ASP A CA 1
ATOM 913 C C . ASP A 1 118 ? 6.725 -7.657 -7.190 1.00 98.12 118 ASP A C 1
ATOM 915 O O . ASP A 1 118 ? 6.106 -8.571 -6.649 1.00 98.12 118 ASP A O 1
ATOM 919 N N . ALA A 1 119 ? 6.141 -6.486 -7.475 1.00 98.62 119 ALA A N 1
ATOM 920 C CA . ALA A 1 119 ? 4.738 -6.203 -7.165 1.00 98.62 119 ALA A CA 1
ATOM 921 C C . ALA A 1 119 ? 3.782 -7.233 -7.793 1.00 98.62 119 ALA A C 1
ATOM 923 O O . ALA A 1 119 ? 2.896 -7.754 -7.121 1.00 98.62 119 ALA A O 1
ATOM 924 N N . MET A 1 120 ? 3.990 -7.586 -9.068 1.00 98.81 120 MET A N 1
ATOM 925 C CA . MET A 1 120 ? 3.208 -8.628 -9.747 1.00 98.81 120 MET A CA 1
ATOM 926 C C . MET A 1 120 ? 3.331 -9.994 -9.065 1.00 98.81 120 MET A C 1
ATOM 928 O O . MET A 1 120 ? 2.335 -10.700 -8.974 1.00 98.81 120 MET A O 1
ATOM 932 N N . THR A 1 121 ? 4.512 -10.351 -8.557 1.00 98.75 121 THR A N 1
ATOM 933 C CA . THR A 1 121 ? 4.721 -11.613 -7.826 1.00 98.75 121 THR A CA 1
ATOM 934 C C . THR A 1 121 ? 3.909 -11.639 -6.528 1.00 98.75 121 THR A C 1
ATOM 936 O O . THR A 1 121 ? 3.304 -12.655 -6.198 1.00 98.75 121 THR A O 1
ATOM 939 N N . TRP A 1 122 ? 3.829 -10.514 -5.814 1.00 98.75 122 TRP A N 1
ATOM 940 C CA . TRP A 1 122 ? 2.977 -10.386 -4.629 1.00 98.75 122 TRP A CA 1
ATOM 941 C C . TRP A 1 122 ? 1.484 -10.440 -4.959 1.00 98.75 122 TRP A C 1
ATOM 943 O O . TRP A 1 122 ? 0.723 -11.085 -4.241 1.00 98.75 122 TRP A O 1
ATOM 953 N N . TYR A 1 123 ? 1.055 -9.833 -6.066 1.00 98.81 123 TYR A N 1
ATOM 954 C CA . TYR A 1 123 ? -0.334 -9.945 -6.515 1.00 98.81 123 TYR A CA 1
ATOM 955 C C . TYR A 1 123 ? -0.700 -11.367 -6.954 1.00 98.81 123 TYR A C 1
ATOM 957 O O . TYR A 1 123 ? -1.802 -11.811 -6.656 1.00 98.81 123 TYR A O 1
ATOM 965 N N . GLU A 1 124 ? 0.219 -12.104 -7.583 1.00 98.75 124 GLU A N 1
ATOM 966 C CA . GLU A 1 124 ? 0.048 -13.534 -7.887 1.00 98.75 124 GLU A CA 1
ATOM 967 C C . GLU A 1 124 ? -0.093 -14.361 -6.594 1.00 98.75 124 GLU A C 1
ATOM 969 O O . GLU A 1 124 ? -0.913 -15.274 -6.523 1.00 98.75 124 GLU A O 1
ATOM 974 N N . GLN A 1 125 ? 0.648 -14.024 -5.531 1.00 98.50 125 GLN A N 1
ATOM 975 C CA . GLN A 1 125 ? 0.462 -14.660 -4.221 1.00 98.50 125 GLN A CA 1
ATOM 976 C C . GLN A 1 125 ? -0.906 -14.325 -3.616 1.00 98.50 125 GLN A C 1
ATOM 978 O O . GLN A 1 125 ? -1.618 -15.236 -3.197 1.00 98.50 125 GLN A O 1
ATOM 983 N N . ALA A 1 126 ? -1.309 -13.051 -3.617 1.00 98.50 126 ALA A N 1
ATOM 984 C CA . ALA A 1 126 ? -2.620 -12.635 -3.120 1.00 98.50 126 ALA A CA 1
ATOM 985 C C . ALA A 1 126 ? -3.760 -13.310 -3.904 1.00 98.50 126 ALA A C 1
ATOM 987 O O . ALA A 1 126 ? -4.731 -13.774 -3.313 1.00 98.50 126 ALA A O 1
ATOM 988 N N . GLU A 1 127 ? -3.615 -13.447 -5.225 1.00 98.31 127 GLU A N 1
ATOM 989 C CA . GLU A 1 127 ? -4.571 -14.147 -6.085 1.00 98.31 127 GLU A CA 1
ATOM 990 C C . GLU A 1 127 ? -4.830 -15.587 -5.616 1.00 98.31 127 GLU A C 1
ATOM 992 O O . GLU A 1 127 ? -5.977 -16.034 -5.629 1.00 98.31 127 GLU A O 1
ATOM 997 N N . THR A 1 128 ? -3.795 -16.304 -5.162 1.00 98.19 128 THR A N 1
ATOM 998 C CA . THR A 1 128 ? -3.923 -17.720 -4.769 1.00 98.19 128 THR A CA 1
ATOM 999 C C . THR A 1 128 ? -4.801 -17.943 -3.534 1.00 98.19 128 THR A C 1
ATOM 1001 O O . THR A 1 128 ? -5.375 -19.020 -3.387 1.00 98.19 128 THR A O 1
ATOM 1004 N N . ILE A 1 129 ? -4.929 -16.932 -2.668 1.00 98.00 129 ILE A N 1
ATOM 1005 C CA . ILE A 1 129 ? -5.646 -16.998 -1.382 1.00 98.00 129 ILE A CA 1
ATOM 1006 C C . ILE A 1 129 ? -6.823 -16.018 -1.296 1.00 98.00 129 ILE A C 1
ATOM 1008 O O . ILE A 1 129 ? -7.376 -15.796 -0.219 1.00 98.00 129 ILE A O 1
ATOM 1012 N N . ARG A 1 130 ? -7.199 -15.399 -2.418 1.00 97.12 130 ARG A N 1
ATOM 1013 C CA . ARG A 1 130 ? -8.201 -14.332 -2.442 1.00 97.12 130 ARG A CA 1
ATOM 1014 C C . ARG A 1 130 ? -9.593 -14.803 -2.001 1.00 97.12 130 ARG A C 1
ATOM 1016 O O . ARG A 1 130 ? -10.021 -15.900 -2.378 1.00 97.12 130 ARG A O 1
ATOM 1023 N N . PRO A 1 131 ? -10.350 -13.957 -1.282 1.00 96.81 131 PRO A N 1
ATOM 1024 C CA . PRO A 1 131 ? -11.766 -14.194 -1.034 1.00 96.81 131 PRO A CA 1
ATOM 1025 C C . PRO A 1 131 ? -12.574 -14.297 -2.335 1.00 96.81 131 PRO A C 1
ATOM 1027 O O . PRO A 1 131 ? -12.250 -13.668 -3.345 1.00 96.81 131 PRO A O 1
ATOM 1030 N N . ALA A 1 132 ? -13.672 -15.055 -2.304 1.00 96.44 132 ALA A N 1
ATOM 1031 C CA . ALA A 1 132 ? -14.583 -15.148 -3.441 1.00 96.44 132 ALA A CA 1
ATOM 1032 C C . ALA A 1 132 ? -15.145 -13.762 -3.809 1.00 96.44 132 ALA A C 1
ATOM 1034 O O . ALA A 1 132 ? -15.642 -13.039 -2.948 1.00 96.44 132 ALA A O 1
ATOM 1035 N N . GLY A 1 133 ? -15.066 -13.401 -5.091 1.00 95.75 133 GLY A N 1
ATOM 1036 C CA . GLY A 1 133 ? -15.521 -12.103 -5.598 1.00 95.75 133 GLY A CA 1
ATOM 1037 C C . GLY A 1 133 ? -14.545 -10.940 -5.385 1.00 95.75 133 GLY A C 1
ATOM 1038 O O . GLY A 1 133 ? -14.842 -9.838 -5.836 1.00 95.75 133 GLY A O 1
ATOM 1039 N N . ASN A 1 134 ? -13.386 -11.160 -4.751 1.00 97.00 134 ASN A N 1
ATOM 1040 C CA . ASN A 1 134 ? -12.341 -10.144 -4.645 1.00 97.00 134 ASN A CA 1
ATOM 1041 C C . ASN A 1 134 ? -11.302 -10.315 -5.766 1.00 97.00 134 ASN A C 1
ATOM 1043 O O . ASN A 1 134 ? -10.383 -11.131 -5.671 1.00 97.00 134 ASN A O 1
ATOM 1047 N N . ASP A 1 135 ? -11.453 -9.535 -6.837 1.00 97.94 135 ASP A N 1
ATOM 1048 C CA . ASP A 1 135 ? -10.554 -9.538 -7.998 1.00 97.94 135 ASP A CA 1
ATOM 1049 C C . ASP A 1 135 ? -9.492 -8.420 -7.955 1.00 97.94 135 ASP A C 1
ATOM 1051 O O . ASP A 1 135 ? -8.777 -8.204 -8.938 1.00 97.94 135 ASP A O 1
ATOM 1055 N N . ASP A 1 136 ? -9.334 -7.720 -6.828 1.00 98.38 136 ASP A N 1
ATOM 1056 C CA . ASP A 1 136 ? -8.481 -6.529 -6.739 1.00 98.38 136 ASP A CA 1
ATOM 1057 C C . ASP A 1 136 ? -7.019 -6.820 -7.103 1.00 98.38 136 ASP A C 1
ATOM 1059 O O . ASP A 1 136 ? -6.398 -6.067 -7.862 1.00 98.38 136 ASP A O 1
ATOM 1063 N N . ALA A 1 137 ? -6.477 -7.950 -6.638 1.00 98.31 137 ALA A N 1
ATOM 1064 C CA . ALA A 1 137 ? -5.126 -8.388 -6.987 1.00 98.31 137 ALA A CA 1
ATOM 1065 C C . ALA A 1 137 ? -4.945 -8.569 -8.509 1.00 98.31 137 ALA A C 1
ATOM 1067 O O . ALA A 1 137 ? -3.928 -8.143 -9.063 1.00 98.31 137 ALA A O 1
ATOM 1068 N N . LEU A 1 138 ? -5.952 -9.104 -9.215 1.00 98.56 138 LEU A N 1
ATOM 1069 C CA . LEU A 1 138 ? -5.908 -9.252 -10.675 1.00 98.56 138 LEU A CA 1
ATOM 1070 C C . LEU A 1 138 ? -5.914 -7.897 -11.379 1.00 98.56 138 LEU A C 1
ATOM 1072 O O . LEU A 1 138 ? -5.181 -7.685 -12.349 1.00 98.56 138 LEU A O 1
ATOM 1076 N N . LEU A 1 139 ? -6.744 -6.963 -10.910 1.00 98.62 139 LEU A N 1
ATOM 1077 C CA . LEU A 1 139 ? -6.831 -5.616 -11.476 1.00 98.62 139 LEU A CA 1
ATOM 1078 C C . LEU A 1 139 ? -5.501 -4.867 -11.328 1.00 98.62 139 LEU A C 1
ATOM 1080 O O . LEU A 1 139 ? -5.037 -4.219 -12.277 1.00 98.62 139 LEU A O 1
ATOM 1084 N N . ARG A 1 140 ? -4.849 -5.001 -10.169 1.00 98.50 140 ARG A N 1
ATOM 1085 C CA . ARG A 1 140 ? -3.520 -4.433 -9.918 1.00 98.50 140 ARG A CA 1
ATOM 1086 C C . ARG A 1 140 ? -2.440 -5.085 -10.772 1.00 98.50 140 ARG A C 1
ATOM 1088 O O . ARG A 1 140 ? -1.705 -4.372 -11.458 1.00 98.50 140 ARG A O 1
ATOM 1095 N N . TRP A 1 141 ? -2.405 -6.415 -10.838 1.00 98.75 141 TRP A N 1
ATOM 1096 C CA . TRP A 1 141 ? -1.478 -7.143 -11.707 1.00 98.75 141 TRP A CA 1
ATOM 1097 C C . TRP A 1 141 ? -1.613 -6.704 -13.172 1.00 98.75 141 TRP A C 1
ATOM 1099 O O . TRP A 1 141 ? -0.621 -6.375 -13.827 1.00 98.75 141 TRP A O 1
ATOM 1109 N N . ASN A 1 142 ? -2.850 -6.602 -13.671 1.00 98.75 142 ASN A N 1
ATOM 1110 C CA . ASN A 1 142 ? -3.143 -6.150 -15.033 1.00 98.75 142 ASN A CA 1
ATOM 1111 C C . ASN A 1 142 ? -2.672 -4.714 -15.279 1.00 98.75 142 ASN A C 1
ATOM 1113 O O . ASN A 1 142 ? -2.202 -4.391 -16.372 1.00 98.75 142 ASN A O 1
ATOM 1117 N N . THR A 1 143 ? -2.771 -3.848 -14.272 1.00 98.44 143 THR A N 1
ATOM 1118 C CA . THR A 1 143 ? -2.269 -2.472 -14.343 1.00 98.44 143 THR A CA 1
ATOM 1119 C C . THR A 1 143 ? -0.749 -2.449 -14.511 1.00 98.44 143 THR A C 1
ATOM 1121 O O . THR A 1 143 ? -0.252 -1.769 -15.413 1.00 98.44 143 THR A O 1
ATOM 1124 N N . CYS A 1 144 ? -0.013 -3.243 -13.726 1.00 98.44 144 CYS A N 1
ATOM 1125 C CA . CYS A 1 144 ? 1.435 -3.406 -13.884 1.00 98.44 144 CYS A CA 1
ATOM 1126 C C . CYS A 1 144 ? 1.797 -3.952 -15.272 1.00 98.44 144 CYS A C 1
ATOM 1128 O O . CYS A 1 144 ? 2.652 -3.386 -15.956 1.00 98.44 144 CYS A O 1
ATOM 1130 N N . ALA A 1 145 ? 1.112 -5.007 -15.726 1.00 98.50 145 ALA A N 1
ATOM 1131 C CA . ALA A 1 145 ? 1.356 -5.619 -17.030 1.00 98.50 145 ALA A CA 1
ATOM 1132 C C . ALA A 1 145 ? 1.155 -4.621 -18.181 1.00 98.50 145 ALA A C 1
ATOM 1134 O O . ALA A 1 145 ? 2.032 -4.472 -19.032 1.00 98.50 145 ALA A O 1
ATOM 1135 N N . ARG A 1 146 ? 0.035 -3.885 -18.186 1.00 98.62 146 ARG A N 1
ATOM 1136 C CA . ARG A 1 146 ? -0.247 -2.860 -19.205 1.00 98.62 146 ARG A CA 1
ATOM 1137 C C . ARG A 1 146 ? 0.784 -1.737 -19.188 1.00 98.62 146 ARG A C 1
ATOM 1139 O O . ARG A 1 146 ? 1.171 -1.268 -20.255 1.00 98.62 146 ARG A O 1
ATOM 1146 N N . LEU A 1 147 ? 1.242 -1.314 -18.007 1.00 97.38 147 LEU A N 1
ATOM 1147 C CA . LEU A 1 147 ? 2.279 -0.290 -17.889 1.00 97.38 147 LEU A CA 1
ATOM 1148 C C . LEU A 1 147 ? 3.596 -0.754 -18.528 1.00 97.38 147 LEU A C 1
ATOM 1150 O O . LEU A 1 147 ? 4.142 -0.032 -19.359 1.00 97.38 147 LEU A O 1
ATOM 1154 N N . ILE A 1 148 ? 4.048 -1.972 -18.209 1.00 97.50 148 ILE A N 1
ATOM 1155 C CA . ILE A 1 148 ? 5.252 -2.582 -18.798 1.00 97.50 148 ILE A CA 1
ATOM 1156 C C . ILE A 1 148 ? 5.117 -2.725 -20.320 1.00 97.50 148 ILE A C 1
ATOM 1158 O O . ILE A 1 148 ? 6.051 -2.421 -21.052 1.00 97.50 148 ILE A O 1
ATOM 1162 N N . MET A 1 149 ? 3.961 -3.177 -20.813 1.00 96.81 149 MET A N 1
ATOM 1163 C CA . MET A 1 149 ? 3.728 -3.345 -22.253 1.00 96.81 149 MET A CA 1
ATOM 1164 C C . MET A 1 149 ? 3.725 -2.013 -23.015 1.00 96.81 149 MET A C 1
ATOM 1166 O O . MET A 1 149 ? 4.113 -1.978 -24.180 1.00 96.81 149 MET A O 1
ATOM 1170 N N . ARG A 1 150 ? 3.262 -0.929 -22.380 1.00 96.75 150 ARG A N 1
ATOM 1171 C CA . ARG A 1 150 ? 3.122 0.391 -23.008 1.00 96.75 150 ARG A CA 1
ATOM 1172 C C . ARG A 1 150 ? 4.420 1.200 -22.993 1.00 96.75 150 ARG A C 1
ATOM 1174 O O . ARG A 1 150 ? 4.712 1.898 -23.963 1.00 96.75 150 ARG A O 1
ATOM 1181 N N . ASP A 1 151 ? 5.166 1.175 -21.890 1.00 93.44 151 ASP A N 1
ATOM 1182 C CA . ASP A 1 151 ? 6.373 1.990 -21.725 1.00 93.44 151 ASP A CA 1
ATOM 1183 C C . ASP A 1 151 ? 7.631 1.212 -22.129 1.00 93.44 151 ASP A C 1
ATOM 1185 O O . ASP A 1 151 ? 8.141 0.370 -21.394 1.00 93.44 151 ASP A O 1
ATOM 1189 N N . HIS A 1 152 ? 8.180 1.551 -23.295 1.00 89.25 152 HIS A N 1
ATOM 1190 C CA . HIS A 1 152 ? 9.351 0.894 -23.883 1.00 89.25 152 HIS A CA 1
ATOM 1191 C C . HIS A 1 152 ? 10.636 1.050 -23.048 1.00 89.25 152 HIS A C 1
ATOM 1193 O O . HIS A 1 152 ? 11.622 0.354 -23.305 1.00 89.25 152 HIS A O 1
ATOM 1199 N N . ARG A 1 153 ? 10.650 1.950 -22.054 1.00 90.25 153 ARG A N 1
ATOM 1200 C CA . ARG A 1 153 ? 11.767 2.112 -21.111 1.00 90.25 153 ARG A CA 1
ATOM 1201 C C . ARG A 1 153 ? 11.776 1.023 -20.036 1.00 90.25 153 ARG A C 1
ATOM 1203 O O . ARG A 1 153 ? 12.834 0.760 -19.465 1.00 90.25 153 ARG A O 1
ATOM 1210 N N . LEU A 1 154 ? 10.632 0.391 -19.761 1.00 93.12 154 LEU A N 1
ATOM 1211 C CA . LEU A 1 154 ? 10.479 -0.667 -18.760 1.00 93.12 154 LEU A CA 1
ATOM 1212 C C . LEU A 1 154 ? 10.941 -2.006 -19.329 1.00 93.12 154 LEU A C 1
ATOM 1214 O O . LEU A 1 154 ? 10.159 -2.854 -19.755 1.00 93.12 154 LEU A O 1
ATOM 1218 N N . VAL A 1 155 ? 12.254 -2.187 -19.340 1.00 90.69 155 VAL A N 1
ATOM 1219 C CA . VAL A 1 155 ? 12.911 -3.383 -19.861 1.00 90.69 155 VAL A CA 1
ATOM 1220 C C . VAL A 1 155 ? 13.822 -3.994 -18.798 1.00 90.69 155 VAL A C 1
ATOM 1222 O O . VAL A 1 155 ? 14.450 -3.244 -18.053 1.00 90.69 155 VAL A O 1
ATOM 1225 N N . PRO A 1 156 ? 13.977 -5.333 -18.759 1.00 89.50 156 PRO A N 1
ATOM 1226 C CA . PRO A 1 156 ? 14.862 -5.982 -17.792 1.00 89.50 156 PRO A CA 1
ATOM 1227 C C . PRO A 1 156 ? 16.300 -5.450 -17.868 1.00 89.50 156 PRO A C 1
ATOM 1229 O O . PRO A 1 156 ? 16.744 -4.989 -18.933 1.00 89.50 156 PRO A O 1
ATOM 1232 N N . ALA A 1 157 ? 17.073 -5.579 -16.791 1.00 83.44 157 ALA A N 1
ATOM 1233 C CA . ALA A 1 157 ? 18.504 -5.286 -16.829 1.00 83.44 157 ALA A CA 1
ATOM 1234 C C . ALA A 1 157 ? 19.226 -6.121 -17.922 1.00 83.44 157 ALA A C 1
ATOM 1236 O O . ALA A 1 157 ? 18.764 -7.209 -18.295 1.00 83.44 157 ALA A O 1
ATOM 1237 N N . PRO A 1 158 ? 20.346 -5.640 -18.500 1.00 76.56 158 PRO A N 1
ATOM 1238 C CA . PRO A 1 158 ? 21.050 -6.339 -19.585 1.00 76.56 158 PRO A CA 1
ATOM 1239 C C . PRO A 1 158 ? 21.442 -7.791 -19.250 1.00 76.56 158 PRO A C 1
ATOM 1241 O O . PRO A 1 158 ? 21.341 -8.685 -20.101 1.00 76.56 158 PRO A O 1
ATOM 1244 N N . GLU A 1 159 ? 21.836 -8.046 -18.004 1.00 71.50 159 GLU A N 1
ATOM 1245 C CA . GLU A 1 159 ? 22.200 -9.376 -17.505 1.00 71.50 159 GLU A CA 1
ATOM 1246 C C . GLU A 1 159 ? 20.990 -10.319 -17.495 1.00 71.50 159 GLU A C 1
ATOM 1248 O O . GLU A 1 159 ? 21.037 -11.414 -18.072 1.00 71.50 159 GLU A O 1
ATOM 1253 N N . GLU A 1 160 ? 19.852 -9.852 -16.975 1.00 67.94 160 GLU A N 1
ATOM 1254 C CA . GLU A 1 160 ? 18.597 -10.601 -16.998 1.00 67.94 160 GLU A CA 1
ATOM 1255 C C . GLU A 1 160 ? 18.102 -10.878 -18.420 1.00 67.94 160 GLU A C 1
ATOM 1257 O O . GLU A 1 160 ? 17.623 -11.980 -18.707 1.00 67.94 160 GLU A O 1
ATOM 1262 N N . ARG A 1 161 ? 18.233 -9.921 -19.353 1.00 64.69 161 ARG A N 1
ATOM 1263 C CA . ARG A 1 161 ? 17.875 -10.145 -20.769 1.00 64.69 161 ARG A CA 1
ATOM 1264 C C . ARG A 1 161 ? 18.679 -11.290 -21.367 1.00 64.69 161 ARG A C 1
ATOM 1266 O O . ARG A 1 161 ? 18.138 -12.094 -22.133 1.00 64.69 161 ARG A O 1
ATOM 1273 N N . THR A 1 162 ? 19.959 -11.379 -21.018 1.00 69.50 162 THR A N 1
ATOM 1274 C CA . THR A 1 162 ? 20.858 -12.432 -21.495 1.00 69.50 162 THR A CA 1
ATOM 1275 C C . THR A 1 162 ? 20.463 -13.789 -20.916 1.00 69.50 162 THR A C 1
ATOM 1277 O O . THR A 1 162 ? 20.352 -14.766 -21.665 1.00 69.50 162 THR A O 1
ATOM 1280 N N . LEU A 1 163 ? 20.159 -13.845 -19.616 1.00 69.88 163 LEU A N 1
ATOM 1281 C CA . LEU A 1 163 ? 19.685 -15.057 -18.948 1.00 69.88 163 LEU A CA 1
ATOM 1282 C C . LEU A 1 163 ? 18.339 -15.530 -19.522 1.00 69.88 163 LEU A C 1
ATOM 1284 O O . LEU A 1 163 ? 18.204 -16.686 -19.923 1.00 69.88 163 LEU A O 1
ATOM 1288 N N . ARG A 1 164 ? 17.362 -14.624 -19.667 1.00 67.25 164 ARG A N 1
ATOM 1289 C CA . ARG A 1 164 ? 16.043 -14.918 -20.253 1.00 67.25 164 ARG A CA 1
ATOM 1290 C C . ARG A 1 164 ? 16.160 -15.409 -21.695 1.00 67.25 164 ARG A C 1
ATOM 1292 O O . ARG A 1 164 ? 15.508 -16.390 -22.054 1.00 67.25 164 ARG A O 1
ATOM 1299 N N . ARG A 1 165 ? 17.036 -14.807 -22.511 1.00 66.88 165 ARG A N 1
ATOM 1300 C CA . ARG A 1 165 ? 17.332 -15.279 -23.877 1.00 66.88 165 ARG A CA 1
ATOM 1301 C C . ARG A 1 165 ? 17.921 -16.691 -23.891 1.00 66.88 165 ARG A C 1
ATOM 1303 O O . ARG A 1 165 ? 17.526 -17.495 -24.736 1.00 66.88 165 ARG A O 1
ATOM 1310 N N . ARG A 1 166 ? 18.841 -17.016 -22.975 1.00 69.94 166 ARG A N 1
ATOM 1311 C CA . ARG A 1 166 ? 19.414 -18.369 -22.839 1.00 69.94 166 ARG A CA 1
ATOM 1312 C C . ARG A 1 166 ? 18.350 -19.387 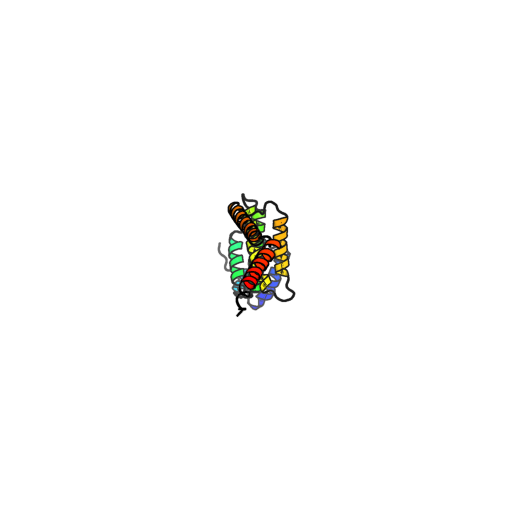-22.418 1.00 69.94 166 ARG A C 1
ATOM 1314 O O . ARG A 1 166 ? 18.219 -20.422 -23.068 1.00 69.94 166 ARG A O 1
ATOM 1321 N N . SER A 1 167 ? 17.533 -19.058 -21.420 1.00 69.56 167 SER A N 1
ATOM 1322 C CA . SER A 1 167 ? 16.435 -19.907 -20.938 1.00 69.56 167 SER A CA 1
ATOM 1323 C C . SER A 1 167 ? 15.359 -20.146 -22.002 1.00 69.56 167 SER A C 1
ATOM 1325 O O . SER A 1 167 ? 14.887 -21.273 -22.159 1.00 69.56 167 SER A O 1
ATOM 1327 N N . ALA A 1 168 ? 15.001 -19.125 -22.788 1.00 70.38 168 ALA A N 1
ATOM 1328 C CA . ALA A 1 168 ? 14.069 -19.265 -23.907 1.00 70.38 168 ALA A CA 1
ATOM 1329 C C . ALA A 1 168 ? 14.629 -20.188 -25.004 1.00 70.38 168 ALA A C 1
ATOM 1331 O O . ALA A 1 168 ? 13.938 -21.109 -25.441 1.00 70.38 168 ALA A O 1
ATOM 1332 N N . LYS A 1 169 ? 15.905 -20.016 -25.388 1.00 68.38 169 LYS A N 1
ATOM 1333 C CA . LYS A 1 169 ? 16.592 -20.919 -26.331 1.00 68.38 169 LYS A CA 1
ATOM 1334 C C . LYS A 1 169 ? 16.645 -22.360 -25.812 1.00 68.38 169 LYS A C 1
ATOM 1336 O O . LYS A 1 169 ? 16.413 -23.287 -26.583 1.00 68.38 169 LYS A O 1
ATOM 1341 N N . ALA A 1 170 ? 16.891 -22.561 -24.516 1.00 66.50 170 ALA A N 1
ATOM 1342 C CA . ALA A 1 170 ? 16.899 -23.886 -23.899 1.00 66.50 170 ALA A CA 1
ATOM 1343 C C . ALA A 1 170 ? 15.514 -24.560 -23.931 1.00 66.50 170 ALA A C 1
ATOM 1345 O O . ALA A 1 170 ? 15.424 -25.739 -24.273 1.00 66.50 170 ALA A O 1
ATOM 1346 N N . ARG A 1 171 ? 14.428 -23.820 -23.649 1.00 66.38 171 ARG A N 1
ATOM 1347 C CA . ARG A 1 171 ? 13.051 -24.342 -23.775 1.00 66.38 171 ARG A CA 1
ATOM 1348 C C . ARG A 1 171 ? 12.712 -24.710 -25.219 1.00 66.38 171 ARG A C 1
ATOM 1350 O O . ARG A 1 171 ? 12.212 -25.806 -25.446 1.00 66.38 171 ARG A O 1
ATOM 1357 N N . VAL A 1 172 ? 13.035 -23.847 -26.188 1.00 69.56 172 VAL A N 1
ATOM 1358 C CA . VAL A 1 172 ? 12.824 -24.127 -27.622 1.00 69.56 172 VAL A CA 1
ATOM 1359 C C . VAL A 1 172 ? 13.593 -25.375 -28.056 1.00 69.56 172 VAL A C 1
ATOM 1361 O O . VAL A 1 172 ? 13.019 -26.248 -28.706 1.00 69.56 172 VAL A O 1
ATOM 1364 N N . ASN A 1 173 ? 14.860 -25.510 -27.653 1.00 65.31 173 ASN A N 1
ATOM 1365 C CA . ASN A 1 173 ? 15.653 -26.697 -27.962 1.00 65.31 173 ASN A CA 1
ATOM 1366 C C . ASN A 1 173 ? 15.054 -27.957 -27.327 1.00 65.31 173 ASN A C 1
ATOM 1368 O O . ASN A 1 173 ? 14.883 -28.940 -28.036 1.00 65.31 173 ASN A O 1
ATOM 1372 N N . LYS A 1 174 ? 14.650 -27.921 -26.048 1.00 62.75 174 LYS A N 1
ATOM 1373 C CA . LYS A 1 174 ? 14.005 -29.060 -25.369 1.00 62.75 174 LYS A CA 1
ATOM 1374 C C . LYS A 1 174 ? 12.724 -29.512 -26.084 1.00 62.75 174 LYS A C 1
ATOM 1376 O O . LYS A 1 174 ? 12.532 -30.713 -26.255 1.00 62.75 174 LYS A O 1
ATOM 1381 N N . SER A 1 175 ? 11.893 -28.577 -26.551 1.00 58.97 175 SER A N 1
ATOM 1382 C CA . SER A 1 175 ? 10.690 -28.878 -27.344 1.00 58.97 175 SER A CA 1
ATOM 1383 C C . SER A 1 175 ? 11.009 -29.462 -28.727 1.00 58.97 175 SER A C 1
ATOM 1385 O O . SER A 1 175 ? 10.235 -30.255 -29.260 1.00 58.97 175 SER A O 1
ATOM 1387 N N . ARG A 1 176 ? 12.161 -29.111 -29.312 1.00 58.19 176 ARG A N 1
ATOM 1388 C CA . ARG A 1 176 ? 12.618 -29.633 -30.610 1.00 58.19 176 ARG A CA 1
ATOM 1389 C C . ARG A 1 176 ? 13.220 -31.038 -30.493 1.00 58.19 176 ARG A C 1
ATOM 1391 O O . ARG A 1 176 ? 13.029 -31.848 -31.393 1.00 58.19 176 ARG A O 1
ATOM 1398 N N . THR A 1 177 ? 13.889 -31.368 -29.383 1.00 56.91 177 THR A N 1
ATOM 1399 C CA . THR A 1 177 ? 14.462 -32.711 -29.157 1.00 56.91 177 THR A CA 1
ATOM 1400 C C . THR A 1 177 ? 13.405 -33.768 -28.812 1.00 56.91 177 THR A C 1
ATOM 1402 O O . THR A 1 177 ? 13.622 -34.950 -29.077 1.00 56.91 177 THR A O 1
ATOM 1405 N N . THR A 1 178 ? 12.249 -33.376 -28.263 1.00 55.28 178 THR A N 1
ATOM 1406 C CA . THR A 1 178 ? 11.120 -34.292 -27.999 1.00 55.28 178 THR A CA 1
ATOM 1407 C C . THR A 1 178 ? 10.249 -34.549 -29.234 1.00 55.28 178 THR A C 1
ATOM 1409 O O . THR A 1 178 ? 9.581 -35.581 -29.303 1.00 55.28 178 THR A O 1
ATOM 1412 N N . GLN A 1 179 ? 10.314 -33.693 -30.259 1.00 52.41 179 GLN A N 1
ATOM 1413 C CA . GLN A 1 179 ? 9.667 -33.895 -31.561 1.00 52.41 179 GLN A CA 1
ATOM 1414 C C . GLN A 1 179 ? 10.595 -34.607 -32.561 1.00 52.41 179 GLN A C 1
ATOM 1416 O O . GLN A 1 179 ? 10.889 -34.109 -33.646 1.00 52.41 179 GLN A O 1
ATOM 1421 N N . LYS A 1 180 ? 11.055 -35.820 -32.235 1.00 48.91 180 LYS A N 1
ATOM 1422 C CA . LYS A 1 180 ? 11.598 -36.714 -33.271 1.00 48.91 180 LYS A CA 1
ATOM 1423 C C . LYS A 1 180 ? 10.419 -37.206 -34.125 1.00 48.91 180 LYS A C 1
ATOM 1425 O O . LYS A 1 180 ? 9.519 -37.832 -33.560 1.00 48.91 180 LYS A O 1
ATOM 1430 N N . PRO A 1 181 ? 10.385 -36.988 -35.453 1.00 45.56 181 PRO A N 1
ATOM 1431 C CA . PRO A 1 181 ? 9.279 -37.465 -36.272 1.00 45.56 181 PRO A CA 1
ATOM 1432 C C . PRO A 1 181 ? 9.232 -38.995 -36.201 1.00 45.56 181 PRO A C 1
ATOM 1434 O O . PRO A 1 181 ? 10.200 -39.691 -36.531 1.00 45.56 181 PRO A O 1
ATOM 1437 N N . ARG A 1 182 ? 8.106 -39.539 -35.725 1.00 52.41 182 ARG A N 1
ATOM 1438 C CA . ARG A 1 182 ? 7.806 -40.973 -35.796 1.00 52.41 182 ARG A CA 1
ATOM 1439 C C . ARG A 1 182 ? 7.619 -41.320 -37.273 1.00 52.41 182 ARG A C 1
ATOM 1441 O O . ARG A 1 182 ? 6.509 -41.265 -37.778 1.00 52.41 182 ARG A O 1
ATOM 1448 N N . ASN A 1 183 ? 8.708 -41.664 -37.959 1.00 53.19 183 ASN A N 1
ATOM 1449 C CA . ASN A 1 183 ? 8.645 -42.196 -39.317 1.00 53.19 183 ASN A CA 1
ATOM 1450 C C . ASN A 1 183 ? 7.867 -43.539 -39.289 1.00 53.19 183 ASN A C 1
ATOM 1452 O O . ASN A 1 183 ? 8.373 -44.502 -38.692 1.00 53.19 183 ASN A O 1
ATOM 1456 N N . PRO A 1 184 ? 6.661 -43.630 -39.888 1.00 55.38 184 PRO A N 1
ATOM 1457 C CA . PRO A 1 184 ? 5.820 -44.829 -39.829 1.00 55.38 184 PRO A CA 1
ATOM 1458 C C . PRO A 1 184 ? 6.479 -46.049 -40.490 1.00 55.38 184 PRO A C 1
ATOM 1460 O O . PRO A 1 184 ? 6.326 -47.177 -40.016 1.00 55.38 184 PRO A O 1
ATOM 1463 N N . GLN A 1 185 ? 7.301 -45.827 -41.522 1.00 57.19 185 GLN A N 1
ATOM 1464 C CA . GLN A 1 185 ? 7.932 -46.896 -42.304 1.00 57.19 185 GLN A CA 1
ATOM 1465 C C . GLN A 1 185 ? 8.966 -47.696 -41.492 1.00 57.19 185 GLN A C 1
ATOM 1467 O O . GLN A 1 185 ? 9.074 -48.915 -41.634 1.00 57.19 185 GLN A O 1
ATOM 1472 N N . ARG A 1 186 ? 9.667 -47.055 -40.542 1.00 57.84 186 ARG A N 1
ATOM 1473 C CA . ARG A 1 186 ? 10.626 -47.742 -39.651 1.00 57.84 186 ARG A CA 1
ATOM 1474 C C . ARG A 1 186 ? 9.956 -48.666 -38.629 1.00 57.84 186 ARG A C 1
ATOM 1476 O O . ARG A 1 186 ? 10.614 -49.581 -38.135 1.00 57.84 186 ARG A O 1
ATOM 1483 N N . LYS A 1 187 ? 8.680 -48.444 -38.289 1.00 55.25 187 LYS A N 1
ATOM 1484 C CA . LYS A 1 187 ? 7.916 -49.361 -37.424 1.00 55.25 187 LYS A CA 1
ATOM 1485 C C . LYS A 1 187 ? 7.482 -50.606 -38.192 1.00 55.25 187 LYS A C 1
ATOM 1487 O O . LYS A 1 187 ? 7.682 -51.700 -37.674 1.00 55.25 187 LYS A O 1
ATOM 1492 N N . MET A 1 188 ? 6.981 -50.446 -39.420 1.00 53.06 188 MET A N 1
ATOM 1493 C CA . MET A 1 188 ? 6.608 -51.582 -40.272 1.00 53.06 188 MET A CA 1
ATOM 1494 C C . MET A 1 188 ? 7.791 -52.518 -40.520 1.00 53.06 188 MET A C 1
ATOM 1496 O O . MET A 1 188 ? 7.650 -53.714 -40.303 1.00 53.06 188 MET A O 1
ATOM 1500 N N . LEU A 1 189 ? 8.981 -51.989 -40.830 1.00 56.34 189 LEU A N 1
ATOM 1501 C CA . LEU A 1 189 ? 10.167 -52.824 -41.059 1.00 56.34 189 LEU A CA 1
ATOM 1502 C C . LEU A 1 189 ? 10.572 -53.642 -39.816 1.00 56.34 189 LEU A C 1
ATOM 1504 O O . LEU A 1 189 ? 10.966 -54.799 -39.931 1.00 56.34 189 LEU A O 1
ATOM 1508 N N . LYS A 1 190 ? 10.422 -53.075 -38.610 1.00 57.56 190 LYS A N 1
ATOM 1509 C CA . LYS A 1 190 ? 10.695 -53.787 -37.348 1.00 57.56 190 LYS A CA 1
ATOM 1510 C C . LYS A 1 190 ? 9.655 -54.861 -37.029 1.00 57.56 190 LYS A C 1
ATOM 1512 O O . LYS A 1 190 ? 10.020 -55.890 -36.467 1.00 57.56 190 LYS A O 1
ATOM 1517 N N . VAL A 1 191 ? 8.385 -54.633 -37.369 1.00 59.53 191 VAL A N 1
ATOM 1518 C CA . VAL A 1 191 ? 7.322 -55.642 -37.232 1.00 59.53 191 VAL A CA 1
ATOM 1519 C C . VAL A 1 191 ? 7.542 -56.768 -38.243 1.00 59.53 191 VAL A C 1
ATOM 1521 O O . VAL A 1 191 ? 7.534 -57.931 -37.853 1.00 59.53 191 VAL A O 1
ATOM 1524 N N . PHE A 1 192 ? 7.859 -56.434 -39.495 1.00 58.44 192 PHE A N 1
ATOM 1525 C CA . PHE A 1 192 ? 8.129 -57.404 -40.559 1.00 58.44 192 PHE A CA 1
ATOM 1526 C C . PHE A 1 192 ? 9.331 -58.301 -40.230 1.00 58.44 192 PHE A C 1
ATOM 1528 O O . PHE A 1 192 ? 9.243 -59.522 -40.329 1.00 58.44 192 PHE A O 1
ATOM 1535 N N . LEU A 1 193 ? 10.426 -57.717 -39.726 1.00 61.53 193 LEU A N 1
ATOM 1536 C CA . LEU A 1 193 ? 11.597 -58.467 -39.253 1.00 61.53 193 LEU A CA 1
ATOM 1537 C C . LEU A 1 193 ? 11.283 -59.374 -38.051 1.00 61.53 193 LEU A C 1
ATOM 1539 O O . LEU A 1 193 ? 11.888 -60.436 -37.915 1.00 61.53 193 LEU A O 1
ATOM 1543 N N . ARG A 1 194 ? 10.338 -58.991 -37.181 1.00 60.66 194 ARG A N 1
ATOM 1544 C CA . ARG A 1 194 ? 9.881 -59.845 -36.072 1.00 60.66 194 ARG A CA 1
ATOM 1545 C C . ARG A 1 194 ? 9.046 -61.025 -36.570 1.00 60.66 194 ARG A C 1
ATOM 1547 O O . ARG A 1 194 ? 9.268 -62.136 -36.106 1.00 60.66 194 ARG A O 1
ATOM 1554 N N . VAL A 1 195 ? 8.153 -60.804 -37.534 1.00 57.50 195 VAL A N 1
ATOM 1555 C CA . VAL A 1 195 ? 7.314 -61.856 -38.138 1.00 57.50 195 VAL A CA 1
ATOM 1556 C C . VAL A 1 195 ? 8.162 -62.862 -38.927 1.00 57.50 195 VAL A C 1
ATOM 1558 O O . VAL A 1 195 ? 8.007 -64.066 -38.743 1.00 57.50 195 VAL A O 1
ATOM 1561 N N . LEU A 1 196 ? 9.146 -62.396 -39.705 1.00 56.72 196 LEU A N 1
ATOM 1562 C CA . LEU A 1 196 ? 10.101 -63.263 -40.417 1.00 56.72 196 LEU A CA 1
ATOM 1563 C C . LEU A 1 196 ? 10.933 -64.150 -39.481 1.00 56.72 196 LEU A C 1
ATOM 1565 O O . LEU A 1 196 ? 11.302 -65.263 -39.850 1.00 56.72 196 LEU A O 1
ATOM 1569 N N . ARG A 1 197 ? 11.219 -63.679 -38.261 1.00 58.47 197 ARG A N 1
ATOM 1570 C CA . ARG A 1 197 ? 11.952 -64.462 -37.258 1.00 58.47 197 ARG A CA 1
ATOM 1571 C C . ARG A 1 197 ? 11.094 -65.564 -36.638 1.00 58.47 197 ARG A C 1
ATOM 1573 O O . ARG A 1 197 ? 11.626 -66.620 -36.334 1.00 58.47 197 ARG A O 1
ATOM 1580 N N . VAL A 1 198 ? 9.788 -65.333 -36.487 1.00 57.69 198 VAL A N 1
ATOM 1581 C CA . VAL A 1 198 ? 8.839 -66.334 -35.972 1.00 57.69 198 VAL A CA 1
ATOM 1582 C C . VAL A 1 198 ? 8.553 -67.409 -37.026 1.00 57.69 198 VAL A C 1
ATOM 1584 O O . VAL A 1 198 ? 8.542 -68.590 -36.696 1.00 57.69 198 VAL A O 1
ATOM 1587 N N . LEU A 1 199 ? 8.433 -67.029 -38.302 1.00 53.41 199 LEU A N 1
ATOM 1588 C CA . LEU A 1 199 ? 8.168 -67.967 -39.403 1.00 53.41 199 LEU A CA 1
ATOM 1589 C C . LEU A 1 199 ? 9.360 -68.881 -39.748 1.00 53.41 199 LEU A C 1
ATOM 1591 O O . LEU A 1 199 ? 9.159 -69.964 -40.287 1.00 53.41 199 LEU A O 1
ATOM 1595 N N . ARG A 1 200 ? 10.599 -68.490 -39.414 1.00 55.19 200 ARG A N 1
ATOM 1596 C CA . ARG A 1 200 ? 11.785 -69.358 -39.568 1.00 55.19 200 ARG A CA 1
ATOM 1597 C C . ARG A 1 200 ? 11.970 -70.378 -38.437 1.00 55.19 200 ARG A C 1
ATOM 1599 O O . ARG A 1 200 ? 12.773 -71.288 -38.603 1.00 55.19 200 ARG A O 1
ATOM 1606 N N . SER A 1 201 ? 11.243 -70.259 -37.324 1.00 53.09 201 SER A N 1
ATOM 1607 C CA . SER A 1 201 ? 11.344 -71.193 -36.189 1.00 53.09 201 SER A CA 1
ATOM 1608 C C . SER A 1 201 ? 10.302 -72.320 -36.211 1.00 53.09 201 SER A C 1
ATOM 1610 O O . SER A 1 201 ? 10.377 -73.208 -35.371 1.00 53.09 201 SER A O 1
ATOM 1612 N N . THR A 1 202 ? 9.353 -72.329 -37.154 1.00 50.56 202 THR A N 1
ATOM 1613 C CA . THR A 1 202 ? 8.259 -73.323 -37.212 1.00 50.56 202 THR A CA 1
ATOM 1614 C C . THR A 1 202 ? 8.383 -74.345 -38.347 1.00 50.56 202 THR A C 1
ATOM 1616 O O . THR A 1 202 ? 7.429 -75.057 -38.631 1.00 50.56 202 THR A O 1
ATOM 1619 N N . SER A 1 203 ? 9.544 -74.458 -39.000 1.00 51.19 203 SER A N 1
ATOM 1620 C CA . SER A 1 203 ? 9.766 -75.399 -40.116 1.00 51.19 203 SER A CA 1
ATOM 1621 C C . SER A 1 203 ? 10.884 -76.406 -39.823 1.00 51.19 203 SER A C 1
ATOM 1623 O O . SER A 1 203 ? 11.833 -76.517 -40.590 1.00 51.19 203 SER A O 1
ATOM 1625 N N . PHE A 1 204 ? 10.794 -77.121 -38.699 1.00 47.69 204 PHE A N 1
ATOM 1626 C CA . PHE A 1 204 ? 11.612 -78.314 -38.440 1.00 47.69 204 PHE A CA 1
ATOM 1627 C C . PHE A 1 204 ? 10.822 -79.325 -37.595 1.00 47.69 204 PHE A C 1
ATOM 1629 O O . PHE A 1 204 ? 11.126 -79.559 -36.435 1.00 47.69 204 PHE A O 1
ATOM 1636 N N . PHE A 1 205 ? 9.754 -79.883 -38.172 1.00 46.22 205 PHE A N 1
ATOM 1637 C CA . PHE A 1 205 ? 9.181 -81.171 -37.761 1.00 46.22 205 PHE A CA 1
ATOM 1638 C C . PHE A 1 205 ? 8.336 -81.733 -38.913 1.00 46.22 205 PHE A C 1
ATOM 1640 O O . PHE A 1 205 ? 7.176 -81.366 -39.076 1.00 46.22 205 PHE A O 1
ATOM 1647 N N . SER A 1 206 ? 8.938 -82.579 -39.752 1.00 40.69 206 SER A N 1
ATOM 1648 C CA . SER A 1 206 ? 8.292 -83.726 -40.419 1.00 40.69 206 SER A CA 1
ATOM 1649 C C . SER A 1 206 ? 9.349 -84.541 -41.173 1.00 40.69 206 SER A C 1
ATOM 1651 O O . SER A 1 206 ? 10.060 -84.008 -42.021 1.00 40.69 206 SER A O 1
ATOM 1653 N N . GLN A 1 207 ? 9.464 -85.817 -40.789 1.00 40.78 207 GLN A N 1
ATOM 1654 C CA . GLN A 1 207 ? 10.298 -86.875 -41.384 1.00 40.78 207 GLN A CA 1
ATOM 1655 C C . GLN A 1 207 ? 9.846 -87.226 -42.817 1.00 40.78 207 GLN A C 1
ATOM 1657 O O . GLN A 1 207 ? 8.792 -86.759 -43.255 1.00 40.78 207 GLN A O 1
ATOM 1662 N N . PRO A 1 208 ? 10.573 -88.115 -43.522 1.00 49.75 208 PRO A N 1
ATOM 1663 C CA . PRO A 1 208 ? 9.944 -89.424 -43.757 1.00 49.75 208 PRO A CA 1
ATOM 1664 C C . PRO A 1 208 ? 10.888 -90.649 -43.801 1.00 49.75 208 PRO A C 1
ATOM 1666 O O . PRO A 1 208 ? 12.048 -90.526 -44.186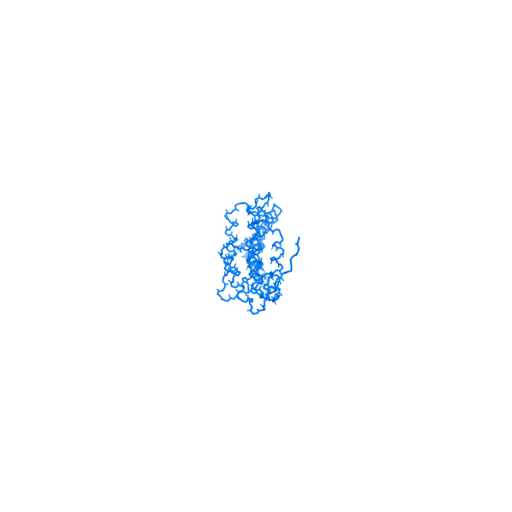 1.00 49.75 208 PRO A O 1
ATOM 1669 N N . LEU A 1 209 ? 10.261 -91.799 -43.495 1.00 40.44 209 LEU A N 1
ATOM 1670 C CA . LEU A 1 209 ? 10.605 -93.224 -43.709 1.00 40.44 209 LEU A CA 1
ATOM 1671 C C . LEU A 1 209 ? 11.801 -93.822 -42.952 1.00 40.44 209 LEU A C 1
ATOM 1673 O O . LEU A 1 209 ? 12.963 -93.561 -43.321 1.00 40.44 209 LEU A O 1
#

Nea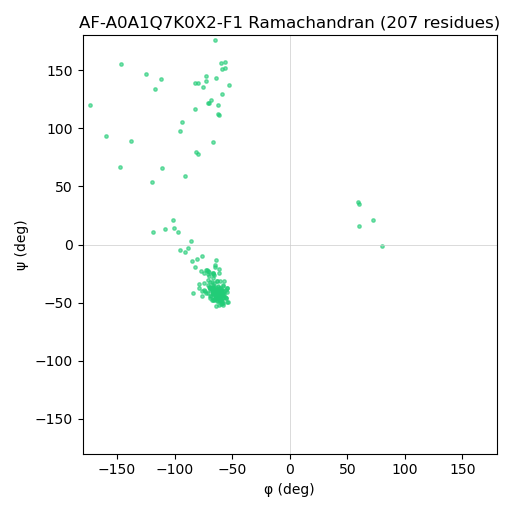rest PDB structures (foldseek):
  8arc-assembly2_C  TM=6.860E-01  e=7.185E-02  Photorhabdus laumondii subsp. laumondii TTO1
  4buj-assembly2_F  TM=5.655E-01  e=1.064E-01  Saccharomyces cerevisiae S288C
  7qij-assembly1_CC  TM=6.784E-01  e=4.002E-01  Yersinia enterocolitica
  4wne-assembly1_A  TM=4.945E-01  e=2.450E-01  Homo sapiens
  3q5m-assembly1_A  TM=5.664E-01  e=9.215E-01  Escherichia coli K-12

Secondary structure (DSSP, 8-state):
---PPPPPPGGGHHHHHHHHHHHHHTT-HHHHHHHHHHHHHHSTT-HHHHHHHHHHHHHTGGGT-HHHHHHHHHHHHT--SHHHHHHHHHHHHHHHHHHHHHHT-TTHHHHHHHHHHHHHHHHHHHHHTPPTT--HHHHHHHHHHHHHHH-TT----HHHHHHHHHHHHHHHHHHHHH-----HHHHHHHHHHHHHHHHTSS-------

Mean predicted aligned error: 11.38 Å

Solvent-accessible surface area (backbone atoms only — not comparable to full-atom values): 11347 Å² total; per-residue (Å²): 140,86,81,87,79,82,82,52,57,66,88,47,35,70,64,46,51,58,49,24,56,52,28,44,76,70,71,36,28,70,63,14,31,54,48,24,53,44,36,34,71,50,40,72,82,42,61,67,41,36,54,50,27,28,51,21,32,48,69,42,41,77,74,74,46,74,67,35,55,60,54,26,52,55,32,29,74,68,43,80,53,66,40,57,23,27,39,50,44,14,49,51,33,38,42,48,16,51,25,46,47,67,74,59,50,90,71,22,31,27,56,22,32,48,30,32,51,52,15,37,54,25,16,54,53,15,56,78,64,45,59,90,93,56,56,61,37,56,55,51,33,50,50,45,50,52,50,44,74,69,38,86,61,40,38,71,47,75,68,56,48,50,52,52,52,52,52,50,52,51,52,54,49,54,60,53,67,73,59,64,80,81,60,68,67,66,53,52,54,55,51,51,56,51,51,56,56,56,64,68,71,75,77,85,83,81,86,86,135

Radius of gyration: 31.52 Å; Cα contacts (8 Å, |Δi|>4): 208; chains: 1; bounding box: 38×115×68 Å

Sequence (209 aa):
MTFDLKTLSPDAVPRALTKAERYRLLNEPGEAESICRDALQADPDNQDALITLLLALTDQFFEDAATAVDDACSCAARIRNDYDRAYYTGIVLERRAKAQLHHGAPHCGSRAYEGLRDAMTWYEQAETIRPAGNDDALLRWNTCARLIMRDHRLVPAPEERTLRRRSAKARVNKSRTTQKPRNPQRKMLKVFLRVLRVLRSTSFFSQPL